Protein AF-A0A7W0UIN3-F1 (afdb_monomer)

pLDDT: mean 82.27, std 19.25, range [42.12, 98.62]

Secondary structure (DSSP, 8-state):
-EEEEEEGGGS-SSB-EEETTTTEEEEEETTEEEEEESS-TTTS---TT-EEETTEEE-TTT--EEETTTTB-TTS-BPPPPPEEEETTEEEEEPPPPPP---HHHHHHHHHHHHHTSPEEEEEE--TTSSSHHIIIIIHHHHHHHTT--GGGSSSS-EEEEEPPPP-

Sequence (168 aa):
MRVPAGRFEEIPEKHCVPIGDGRAVVVRVNGEVVAFPNRCLHQDSPLAGGIVLDEVLICPLHFWRYRLPEGEHLSGARLRSFPVIHEDGDVFVDLPDPQPKQSMREMLLAHAREWSQKPVIKGVIWDMGGVFRRYFSEVMVEIGRNEDWLLDRLPLGPTGDIPIPTTT

Nearest PDB structures (foldseek):
  5bok-assembly1_A  TM=8.377E-01  e=6.162E-06  Diaphorobacter sp. DS2
  2qpz-assembly1_A  TM=8.340E-01  e=5.505E-06  Pseudomonas putida
  2i7f-assembly2_B  TM=8.033E-01  e=9.676E-06  Sp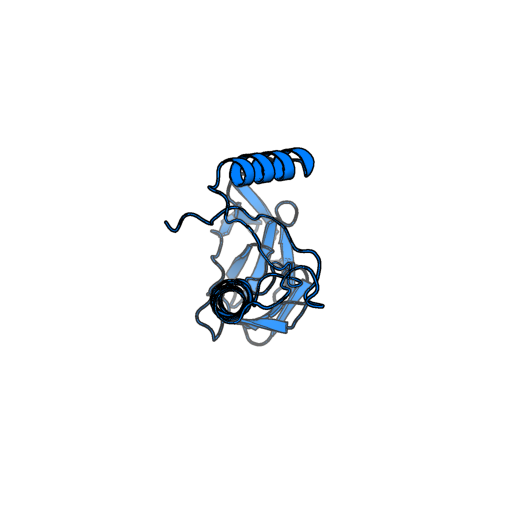hingobium yanoikuyae
  7bui-assembly1_D  TM=8.329E-01  e=1.608E-05  Metapseudomonas resinovorans
  7bui-assembly1_E  TM=8.133E-01  e=3.163E-05  Metapseudomonas resinovorans

Mean predicted aligned error: 12.92 Å

Structure (mmCIF, N/CA/C/O backbone):
data_AF-A0A7W0UIN3-F1
#
_entry.id   AF-A0A7W0UIN3-F1
#
loop_
_atom_site.group_PDB
_atom_site.id
_atom_site.type_symbol
_atom_site.label_atom_id
_atom_site.label_alt_id
_atom_site.label_comp_id
_atom_site.label_asym_id
_atom_site.label_entity_id
_atom_site.label_seq_id
_atom_site.pdbx_PDB_ins_code
_atom_site.Cartn_x
_atom_site.Cartn_y
_atom_site.Cartn_z
_atom_site.occupancy
_atom_site.B_iso_or_equiv
_atom_site.auth_seq_id
_atom_site.auth_comp_id
_atom_site.auth_asym_id
_atom_site.auth_atom_id
_atom_site.pdbx_PDB_model_num
ATOM 1 N N . MET A 1 1 ? -2.599 14.255 6.645 1.00 92.62 1 MET A N 1
ATOM 2 C CA . MET A 1 1 ? -4.046 14.261 6.944 1.00 92.62 1 MET A CA 1
ATOM 3 C C . MET A 1 1 ? -4.476 12.979 7.649 1.00 92.62 1 MET A C 1
ATOM 5 O O . MET A 1 1 ? -4.026 11.907 7.262 1.00 92.62 1 MET A O 1
ATOM 9 N N . ARG A 1 2 ? -5.388 13.086 8.618 1.00 95.56 2 ARG A N 1
ATOM 10 C CA . ARG A 1 2 ? -5.945 11.944 9.350 1.00 95.56 2 ARG A CA 1
ATOM 11 C C . ARG A 1 2 ? -7.175 11.394 8.625 1.00 95.56 2 ARG A C 1
ATOM 13 O O . ARG A 1 2 ? -8.093 12.152 8.319 1.00 95.56 2 ARG A O 1
ATOM 20 N N . VAL A 1 3 ? -7.182 10.100 8.323 1.00 97.56 3 VAL A N 1
ATOM 21 C CA . VAL A 1 3 ? -8.249 9.427 7.566 1.00 97.56 3 VAL A CA 1
ATOM 22 C C . VAL A 1 3 ? -8.875 8.324 8.421 1.00 97.56 3 VAL A C 1
ATOM 24 O O . VAL A 1 3 ? -8.123 7.516 8.963 1.00 97.56 3 VAL A O 1
ATOM 27 N N . PRO A 1 4 ? -10.213 8.253 8.546 1.00 97.69 4 PRO A N 1
ATOM 28 C CA . PRO A 1 4 ? -10.863 7.176 9.287 1.00 97.69 4 PRO A CA 1
ATOM 29 C C . PRO A 1 4 ? -10.709 5.836 8.554 1.00 97.69 4 PRO A C 1
ATOM 31 O O . PRO A 1 4 ? -10.925 5.752 7.343 1.00 97.69 4 PRO A O 1
ATOM 34 N N . ALA A 1 5 ? -10.350 4.794 9.301 1.00 97.62 5 ALA A N 1
ATOM 35 C CA . ALA A 1 5 ? -10.291 3.410 8.835 1.00 97.62 5 ALA A CA 1
ATOM 36 C C . ALA A 1 5 ? -11.496 2.567 9.296 1.00 97.62 5 ALA A C 1
ATOM 38 O O . ALA A 1 5 ? -11.709 1.483 8.758 1.00 97.62 5 ALA A O 1
ATOM 39 N N . GLY A 1 6 ? -12.290 3.083 10.240 1.00 96.88 6 GLY A N 1
ATOM 40 C CA . GLY A 1 6 ? -13.444 2.406 10.839 1.00 96.88 6 GLY A CA 1
ATOM 41 C C . GLY A 1 6 ? -13.174 1.980 12.281 1.00 96.88 6 GLY A C 1
ATOM 42 O O . GLY A 1 6 ? -12.144 2.343 12.8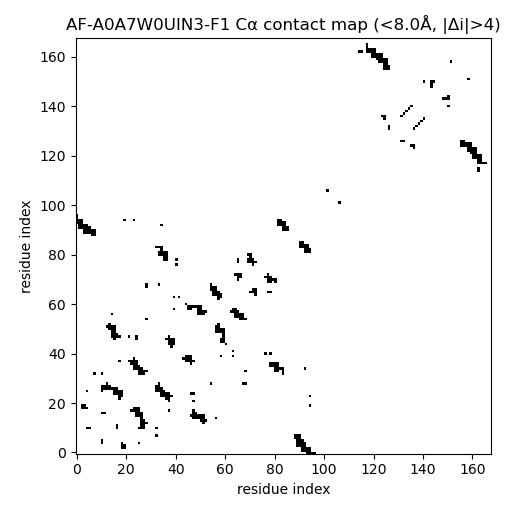56 1.00 96.88 6 GLY A O 1
ATOM 43 N N . ARG A 1 7 ? -14.097 1.206 12.863 1.00 97.88 7 ARG A N 1
ATOM 44 C CA . ARG A 1 7 ? -13.906 0.646 14.208 1.00 97.88 7 ARG A CA 1
ATOM 45 C C . ARG A 1 7 ? -12.859 -0.455 14.176 1.00 97.88 7 ARG A C 1
ATOM 47 O O . ARG A 1 7 ? -12.792 -1.217 13.209 1.00 97.88 7 ARG A O 1
ATOM 54 N N . PHE A 1 8 ? -12.084 -0.584 15.248 1.00 98.00 8 PHE A N 1
ATOM 55 C CA . PHE A 1 8 ? -11.046 -1.605 15.351 1.00 98.00 8 PHE A CA 1
ATOM 56 C C . PHE A 1 8 ? -11.588 -3.001 15.029 1.00 98.00 8 PHE A C 1
ATOM 58 O O . PHE A 1 8 ? -10.982 -3.705 14.227 1.00 98.00 8 PHE A O 1
ATOM 65 N N . GLU A 1 9 ? -12.754 -3.374 15.568 1.00 96.94 9 GLU A N 1
ATOM 66 C CA . GLU A 1 9 ? -13.376 -4.697 15.412 1.00 96.94 9 GLU A CA 1
ATOM 67 C C . GLU A 1 9 ? -13.883 -4.973 13.987 1.00 96.94 9 GLU A C 1
ATOM 69 O O . GLU A 1 9 ? -13.988 -6.135 13.584 1.00 96.94 9 GLU A O 1
ATOM 74 N N . GLU A 1 10 ? -14.129 -3.929 13.198 1.00 97.00 10 GLU A N 1
ATOM 75 C CA . GLU A 1 10 ? -14.618 -4.027 11.820 1.00 97.00 10 GLU A CA 1
ATOM 76 C C . GLU A 1 10 ? -13.482 -4.195 10.800 1.00 97.00 10 GLU A C 1
ATOM 78 O O . GLU A 1 10 ? -13.719 -4.683 9.694 1.00 97.00 10 GLU A O 1
ATOM 83 N N . ILE A 1 11 ? -12.240 -3.847 11.162 1.00 97.94 11 ILE A N 1
ATOM 84 C CA . ILE A 1 11 ? -11.083 -3.982 10.267 1.00 97.94 11 ILE A CA 1
ATOM 85 C C . ILE A 1 11 ? -10.680 -5.460 10.148 1.00 97.94 11 ILE A C 1
ATOM 87 O O . ILE A 1 11 ? -10.257 -6.063 11.123 1.00 97.94 11 ILE A O 1
ATOM 91 N N . PRO A 1 12 ? -10.742 -6.086 8.970 1.00 97.50 12 PRO A N 1
ATOM 92 C CA . PRO A 1 12 ? -10.522 -7.526 8.845 1.00 97.50 12 PRO A CA 1
ATOM 93 C C . PRO A 1 12 ? -9.078 -7.961 9.132 1.00 97.50 12 PRO A C 1
ATOM 95 O O . PRO A 1 12 ? -8.133 -7.211 8.917 1.00 97.50 12 PRO A O 1
ATOM 98 N N . GLU A 1 13 ? -8.911 -9.225 9.537 1.00 97.56 13 GLU A N 1
ATOM 99 C CA . GLU A 1 13 ? -7.597 -9.875 9.735 1.00 97.56 13 GLU A CA 1
ATOM 100 C C . GLU A 1 13 ? -7.111 -10.657 8.510 1.00 97.56 13 GLU A C 1
ATOM 102 O O . GLU A 1 13 ? -5.925 -10.914 8.346 1.00 97.56 13 GLU A O 1
ATOM 107 N N . LYS A 1 14 ? -8.042 -11.080 7.648 1.00 97.50 14 LYS A N 1
ATOM 108 C CA . LYS A 1 14 ? -7.764 -12.035 6.559 1.00 97.50 14 LYS A CA 1
ATOM 109 C C . LYS A 1 14 ? -7.625 -11.390 5.188 1.00 97.50 14 LYS A C 1
ATOM 111 O O . LYS A 1 14 ? -7.302 -12.079 4.224 1.00 97.50 14 LYS A O 1
ATOM 116 N N . HIS A 1 15 ? -7.920 -10.102 5.066 1.00 97.94 15 HIS A N 1
ATOM 117 C CA . HIS A 1 15 ? -7.787 -9.386 3.806 1.00 97.94 15 HIS A CA 1
ATOM 118 C C . HIS A 1 15 ? -7.591 -7.892 4.032 1.00 97.94 15 HIS A C 1
ATOM 120 O O . HIS A 1 15 ? -7.994 -7.355 5.056 1.00 97.94 15 HIS A O 1
ATOM 126 N N . CYS A 1 16 ? -6.990 -7.221 3.059 1.00 97.94 16 CYS A N 1
ATOM 127 C CA . CYS A 1 16 ? -6.808 -5.778 3.067 1.00 97.94 16 CYS A CA 1
ATOM 128 C C . CYS A 1 16 ? -8.062 -5.045 2.581 1.00 97.94 16 CYS A C 1
ATOM 130 O O . CYS A 1 16 ? -8.599 -5.372 1.517 1.00 97.94 16 CYS A O 1
ATOM 132 N N . VAL A 1 17 ? -8.463 -3.990 3.295 1.00 98.06 17 VAL A N 1
ATOM 133 C CA . VAL A 1 17 ? -9.556 -3.089 2.887 1.00 98.06 17 VAL A CA 1
ATOM 134 C C . VAL A 1 17 ? -9.025 -1.699 2.534 1.00 98.06 17 VAL A C 1
ATOM 136 O O . VAL A 1 17 ? -8.121 -1.206 3.210 1.00 98.06 17 VAL A O 1
ATOM 139 N N . PRO A 1 18 ? -9.529 -1.063 1.460 1.00 98.19 18 PRO A N 1
ATOM 140 C CA . PRO A 1 18 ? -9.073 0.258 1.047 1.00 98.19 18 PRO A CA 1
ATOM 141 C C . PRO A 1 18 ? -9.644 1.367 1.940 1.00 98.19 18 PRO A C 1
ATOM 143 O O . PRO A 1 18 ? -10.815 1.336 2.305 1.00 98.19 18 PRO A O 1
ATOM 146 N N . ILE A 1 19 ? -8.839 2.396 2.204 1.00 97.56 19 ILE A N 1
ATOM 147 C CA . ILE A 1 19 ? -9.239 3.630 2.901 1.00 97.56 19 ILE A CA 1
ATOM 148 C C . ILE A 1 19 ? -8.731 4.866 2.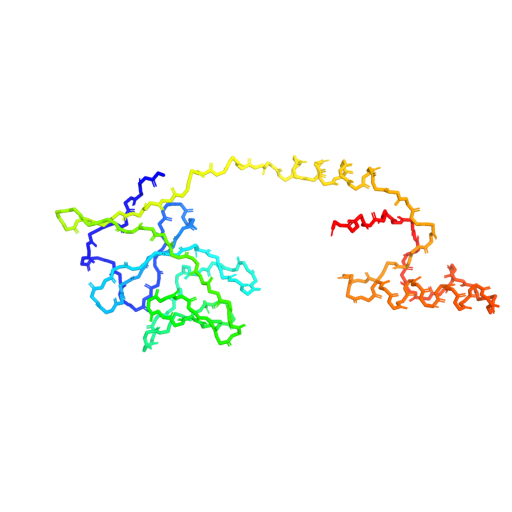143 1.00 97.56 19 ILE A C 1
ATOM 150 O O . ILE A 1 19 ? -7.895 4.761 1.238 1.00 97.56 19 ILE A O 1
ATOM 154 N N . GLY A 1 20 ? -9.220 6.054 2.515 1.00 95.44 20 GLY A N 1
ATOM 155 C CA . GLY A 1 20 ? -8.711 7.331 1.998 1.00 95.44 20 GLY A CA 1
ATOM 156 C C . GLY A 1 20 ? -8.772 7.438 0.476 1.00 95.44 20 GLY A C 1
ATOM 157 O O . GLY A 1 20 ? -7.766 7.783 -0.147 1.00 95.44 20 GLY A O 1
ATOM 158 N N . ASP A 1 21 ? -9.921 7.092 -0.106 1.00 93.56 21 ASP A N 1
ATOM 159 C CA . ASP A 1 21 ? -10.167 7.014 -1.554 1.00 93.56 21 ASP A CA 1
ATOM 160 C C . ASP A 1 21 ? -9.278 5.990 -2.277 1.00 93.56 21 ASP A C 1
ATOM 162 O O . ASP A 1 21 ? -8.859 6.181 -3.420 1.00 93.56 21 ASP A O 1
ATOM 166 N N . GLY A 1 22 ? -8.952 4.894 -1.588 1.00 95.38 22 GLY A N 1
ATOM 167 C CA . GLY A 1 22 ? -8.140 3.809 -2.131 1.00 95.38 22 GLY A CA 1
ATOM 168 C C . GLY A 1 22 ? -6.657 4.146 -2.243 1.00 95.38 22 GLY A C 1
ATOM 169 O O . GLY A 1 22 ? -5.946 3.463 -2.978 1.00 95.38 22 GLY A O 1
ATOM 170 N N . ARG A 1 23 ? -6.174 5.173 -1.534 1.00 95.50 23 ARG A N 1
ATOM 171 C CA . ARG A 1 23 ? -4.741 5.506 -1.454 1.00 95.50 23 ARG A CA 1
ATOM 172 C C . ARG A 1 23 ? -3.971 4.566 -0.534 1.00 95.50 23 ARG A C 1
ATOM 174 O O . ARG A 1 23 ? -2.788 4.318 -0.765 1.00 95.50 23 ARG A O 1
ATOM 181 N N . ALA A 1 24 ? -4.640 4.031 0.480 1.00 98.12 24 ALA A N 1
ATOM 182 C CA . ALA A 1 24 ? -4.057 3.107 1.438 1.00 98.12 24 ALA A CA 1
ATOM 183 C C . ALA A 1 24 ? -4.951 1.882 1.640 1.00 98.12 24 ALA A C 1
ATOM 185 O O . ALA A 1 24 ? -6.126 1.887 1.268 1.00 98.12 24 ALA A O 1
ATOM 186 N N . VAL A 1 25 ? -4.366 0.838 2.213 1.00 98.56 25 VAL A N 1
ATOM 187 C CA . VAL A 1 25 ? -5.063 -0.346 2.705 1.00 98.56 25 VAL A CA 1
ATOM 188 C C . VAL A 1 25 ? -4.771 -0.554 4.177 1.00 98.56 25 VAL A C 1
ATOM 190 O O . VAL A 1 25 ? -3.659 -0.263 4.616 1.00 98.56 25 VAL A O 1
ATOM 193 N N . VAL A 1 26 ? -5.747 -1.087 4.906 1.00 98.62 26 VAL A N 1
ATOM 194 C CA . VAL A 1 26 ? -5.596 -1.518 6.299 1.00 98.62 26 VAL A CA 1
ATOM 195 C C . VAL A 1 26 ? -5.933 -2.996 6.455 1.00 98.62 26 VAL A C 1
ATOM 197 O O . VAL A 1 26 ? -6.730 -3.546 5.689 1.00 98.62 26 VAL A O 1
ATOM 200 N N . VAL A 1 27 ? -5.301 -3.637 7.433 1.00 98.50 27 VAL A N 1
ATOM 201 C CA . VAL A 1 27 ? -5.580 -5.012 7.862 1.00 98.50 27 VAL A CA 1
ATOM 202 C C . VAL A 1 27 ? -5.142 -5.170 9.316 1.00 98.50 27 VAL A C 1
ATOM 204 O O . VAL A 1 27 ? -4.187 -4.520 9.747 1.00 98.50 27 VAL A O 1
ATOM 207 N N . ARG A 1 28 ? -5.832 -6.021 10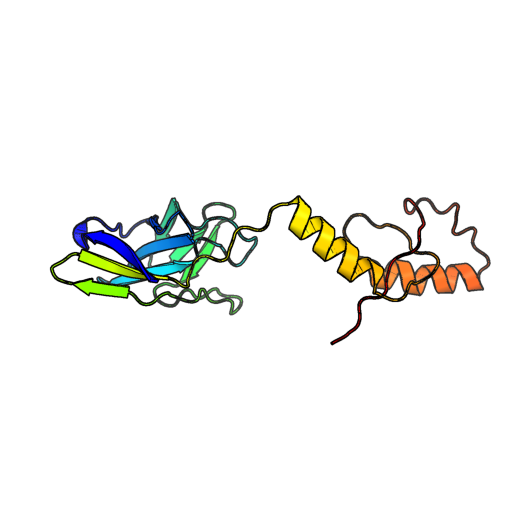.076 1.00 97.88 28 ARG A N 1
ATOM 208 C CA . ARG A 1 28 ? -5.389 -6.428 11.409 1.00 97.88 28 ARG A CA 1
ATOM 209 C C . ARG A 1 28 ? -4.410 -7.593 11.319 1.00 97.88 28 ARG A C 1
ATOM 211 O O . ARG A 1 28 ? -4.665 -8.573 10.627 1.00 97.88 28 ARG A O 1
ATOM 218 N N . VAL A 1 29 ? -3.312 -7.514 12.054 1.00 96.88 29 VAL A N 1
ATO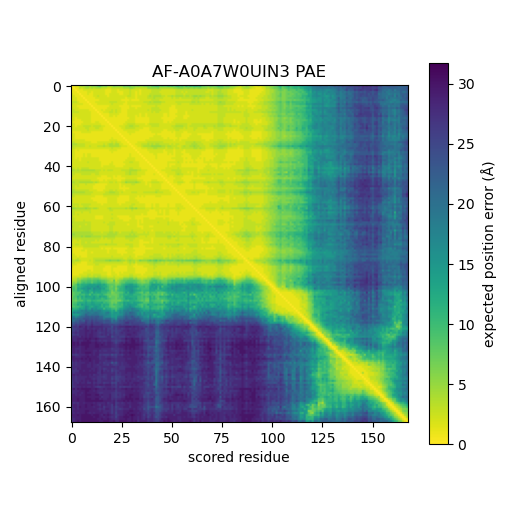M 219 C CA . VAL A 1 29 ? -2.335 -8.594 12.209 1.00 96.88 29 VAL A CA 1
ATOM 220 C C . VAL A 1 29 ? -1.802 -8.549 13.635 1.00 96.88 29 VAL A C 1
ATOM 222 O O . VAL A 1 29 ? -1.489 -7.479 14.145 1.00 96.88 29 VAL A O 1
ATOM 225 N N . ASN A 1 30 ? -1.738 -9.697 14.307 1.00 94.25 30 ASN A N 1
ATOM 226 C CA . ASN A 1 30 ? -1.217 -9.810 15.676 1.00 94.25 30 ASN A CA 1
ATOM 227 C C . ASN A 1 30 ? -1.876 -8.867 16.699 1.00 94.25 30 ASN A C 1
ATOM 229 O O . ASN A 1 30 ? -1.225 -8.394 17.623 1.00 94.25 30 ASN A O 1
ATOM 233 N N . GLY A 1 31 ? -3.178 -8.607 16.538 1.00 93.75 31 GLY A N 1
ATOM 234 C CA . GLY A 1 31 ? -3.940 -7.715 17.419 1.00 93.75 31 GLY A CA 1
ATOM 235 C C . GLY A 1 31 ? -3.760 -6.222 17.130 1.00 93.75 31 GLY A C 1
ATOM 236 O O . GLY A 1 31 ? -4.400 -5.411 17.787 1.00 93.75 31 GLY A O 1
ATOM 237 N N . GLU A 1 32 ? -2.966 -5.858 16.125 1.00 95.56 32 GLU A N 1
ATOM 238 C CA . GLU A 1 32 ? -2.680 -4.474 15.744 1.00 95.56 32 GLU A CA 1
ATOM 239 C C . GLU A 1 32 ? -3.210 -4.176 14.339 1.00 95.56 32 GLU A C 1
ATOM 241 O O . GLU A 1 32 ? -3.310 -5.069 13.494 1.00 95.56 32 GLU A O 1
ATOM 246 N N . VAL A 1 33 ? -3.536 -2.914 14.056 1.00 98.31 33 VAL A N 1
ATOM 247 C CA . VAL A 1 33 ? -3.868 -2.478 12.693 1.00 98.31 33 VAL A CA 1
ATOM 248 C C . VAL A 1 33 ? -2.607 -1.973 12.009 1.00 98.31 33 VAL A C 1
ATOM 250 O O . VAL A 1 33 ? -1.930 -1.075 12.503 1.00 98.31 33 VAL A O 1
ATOM 253 N N . VAL A 1 34 ? -2.326 -2.502 10.821 1.00 98.38 34 VAL A N 1
ATOM 254 C CA . VAL A 1 34 ? -1.278 -1.983 9.939 1.00 98.38 34 VAL A CA 1
ATOM 255 C C . VAL A 1 34 ? -1.893 -1.321 8.717 1.00 98.38 34 VAL A C 1
ATOM 257 O O . VAL A 1 34 ? -2.908 -1.777 8.187 1.00 98.38 34 VAL A O 1
ATOM 260 N N . ALA A 1 35 ? -1.257 -0.246 8.255 1.00 98.50 35 ALA A N 1
ATOM 261 C CA . ALA A 1 35 ? -1.687 0.519 7.094 1.00 98.50 35 ALA A CA 1
ATOM 262 C C . ALA A 1 35 ? -0.542 0.678 6.089 1.00 98.50 35 ALA A C 1
ATOM 264 O O . ALA A 1 35 ? 0.562 1.058 6.470 1.00 98.50 35 ALA A O 1
ATOM 265 N N . PHE A 1 36 ? -0.804 0.451 4.801 1.00 98.44 36 PHE A N 1
ATOM 266 C CA . PHE A 1 36 ? 0.190 0.561 3.722 1.00 98.44 36 PHE A CA 1
ATOM 267 C C . PHE A 1 36 ? -0.368 1.309 2.509 1.00 98.44 36 PHE A C 1
ATOM 269 O O . PHE A 1 36 ? -1.588 1.396 2.354 1.00 98.44 36 PHE A O 1
ATOM 276 N N . PRO A 1 37 ? 0.485 1.807 1.593 1.00 97.81 37 PRO A N 1
ATOM 277 C CA . PRO A 1 37 ? 0.049 2.242 0.274 1.00 97.81 37 PRO A CA 1
ATOM 278 C C . PRO A 1 37 ? -0.759 1.149 -0.421 1.00 97.81 37 PRO A C 1
ATOM 280 O O . PRO A 1 37 ? -0.366 -0.014 -0.427 1.00 97.81 37 PRO A O 1
ATOM 283 N N . ASN A 1 38 ? -1.857 1.517 -1.077 1.00 98.06 38 ASN A N 1
ATOM 284 C CA . ASN A 1 38 ? -2.653 0.588 -1.882 1.00 98.06 38 ASN A CA 1
ATOM 285 C C . ASN A 1 38 ? -1.999 0.327 -3.256 1.00 98.06 38 ASN A C 1
ATOM 287 O O . ASN A 1 38 ? -2.637 0.446 -4.307 1.00 98.06 38 ASN A O 1
ATOM 291 N N . ARG A 1 39 ? -0.691 0.065 -3.247 1.00 97.62 39 ARG A N 1
ATOM 292 C CA . ARG A 1 39 ? 0.160 -0.115 -4.421 1.00 97.62 39 ARG A CA 1
ATOM 293 C C . ARG A 1 39 ? 1.238 -1.143 -4.122 1.00 97.62 39 ARG A C 1
ATOM 295 O O . ARG A 1 39 ? 2.097 -0.940 -3.267 1.00 97.62 39 ARG A O 1
ATOM 302 N N . CYS A 1 40 ? 1.178 -2.260 -4.832 1.00 98.06 40 CYS A N 1
ATOM 303 C CA . CYS A 1 40 ? 2.176 -3.309 -4.776 1.00 98.06 40 CYS A CA 1
ATOM 304 C C . CYS A 1 40 ? 3.470 -2.828 -5.440 1.00 98.06 40 CYS A C 1
ATOM 306 O O . CYS A 1 40 ? 3.458 -2.396 -6.590 1.00 98.06 40 CYS A O 1
ATOM 308 N N . LEU A 1 41 ? 4.599 -2.987 -4.749 1.00 97.62 41 LEU A N 1
ATOM 309 C CA . LEU A 1 41 ? 5.928 -2.614 -5.254 1.00 97.62 41 LEU A CA 1
ATOM 310 C C . LEU A 1 41 ? 6.386 -3.427 -6.477 1.00 97.62 41 LEU A C 1
ATOM 312 O O . LEU A 1 41 ? 7.406 -3.096 -7.067 1.00 97.62 41 LEU A O 1
ATOM 316 N N . HIS A 1 42 ? 5.665 -4.487 -6.851 1.00 94.75 42 HIS A N 1
ATOM 317 C CA . HIS A 1 42 ? 5.973 -5.278 -8.039 1.00 94.75 42 HIS A CA 1
ATOM 318 C C . HIS A 1 42 ? 5.613 -4.535 -9.334 1.00 94.75 42 HIS A C 1
ATOM 320 O O . HIS A 1 42 ? 6.472 -4.322 -10.181 1.00 94.75 42 HIS A O 1
ATOM 326 N N . GLN A 1 43 ? 4.340 -4.161 -9.499 1.00 94.12 43 GLN A N 1
ATOM 327 C CA . GLN A 1 43 ? 3.804 -3.596 -10.749 1.00 94.12 43 GLN A CA 1
ATOM 328 C C . GLN A 1 43 ? 2.711 -2.544 -10.498 1.00 94.12 43 GLN A C 1
ATOM 330 O O . GLN A 1 43 ? 1.773 -2.416 -11.278 1.00 94.12 43 GLN A O 1
ATOM 335 N N . ASP A 1 44 ? 2.793 -1.828 -9.374 1.00 95.44 44 ASP A N 1
ATOM 336 C CA . ASP A 1 44 ? 1.848 -0.769 -8.984 1.00 95.44 44 ASP A CA 1
ATOM 337 C C . ASP A 1 44 ? 0.373 -1.225 -8.941 1.00 95.44 44 ASP A C 1
ATOM 339 O O . ASP A 1 44 ? -0.564 -0.436 -9.055 1.00 95.44 44 ASP A O 1
ATOM 343 N N . SER A 1 45 ? 0.129 -2.525 -8.754 1.00 95.25 45 SER A N 1
ATOM 344 C CA . SER A 1 45 ? -1.230 -3.058 -8.668 1.00 95.25 45 SER A CA 1
ATOM 345 C C . SER A 1 45 ? -1.862 -2.742 -7.308 1.00 95.25 45 SER A C 1
ATOM 347 O O . SER A 1 45 ? -1.153 -2.736 -6.297 1.00 95.25 45 SER A O 1
ATOM 349 N N . PRO A 1 46 ? -3.188 -2.539 -7.222 1.00 97.56 46 PRO A N 1
ATOM 350 C CA . PRO A 1 46 ? -3.868 -2.396 -5.939 1.00 97.56 46 PRO A CA 1
ATOM 351 C C . PRO A 1 46 ? -3.627 -3.593 -5.007 1.00 97.56 46 PRO A C 1
ATOM 353 O O . PRO A 1 46 ? -3.633 -4.743 -5.446 1.00 97.56 46 PRO A O 1
ATOM 356 N N . LEU A 1 47 ? -3.423 -3.310 -3.719 1.00 98.31 47 LEU A N 1
ATOM 357 C CA . LEU A 1 47 ? -3.360 -4.310 -2.644 1.00 98.31 47 LEU A CA 1
ATOM 358 C C . LEU A 1 47 ? -4.722 -4.528 -1.975 1.00 98.31 47 LEU A C 1
ATOM 360 O O . LEU A 1 47 ? -4.884 -5.479 -1.217 1.00 98.31 47 LEU A O 1
ATOM 364 N N . ALA A 1 48 ? -5.701 -3.663 -2.244 1.00 97.44 48 ALA A N 1
ATOM 365 C CA . ALA A 1 48 ? -7.074 -3.822 -1.790 1.00 97.44 48 ALA A CA 1
ATOM 366 C C . ALA A 1 48 ? -7.629 -5.169 -2.273 1.00 97.44 48 ALA A C 1
ATOM 368 O O . ALA A 1 48 ? -7.497 -5.511 -3.448 1.00 97.44 48 ALA A O 1
ATOM 369 N N . GLY A 1 49 ? -8.218 -5.941 -1.358 1.00 92.69 49 GLY A N 1
ATOM 370 C CA . GLY A 1 49 ? -8.635 -7.320 -1.622 1.00 92.69 49 GLY A CA 1
ATOM 371 C C . GLY A 1 49 ? -7.500 -8.353 -1.581 1.00 92.69 49 GLY A C 1
ATOM 372 O O . GLY A 1 49 ? -7.757 -9.535 -1.791 1.00 92.69 49 GLY A O 1
ATOM 373 N N . GLY A 1 50 ? -6.260 -7.943 -1.293 1.00 97.50 50 GLY A N 1
ATOM 374 C CA . GLY A 1 50 ? -5.168 -8.862 -0.975 1.00 97.50 50 GLY A CA 1
ATOM 375 C C . GLY A 1 50 ? -5.492 -9.691 0.264 1.00 97.50 50 GLY A C 1
ATOM 376 O O . GLY A 1 50 ? -6.128 -9.195 1.191 1.00 97.50 50 GLY A O 1
ATOM 377 N N . ILE A 1 51 ? -5.079 -10.955 0.263 1.00 98.38 51 ILE A N 1
ATOM 378 C CA . ILE A 1 51 ? -5.392 -11.929 1.318 1.00 98.38 51 ILE A CA 1
ATOM 379 C C . ILE A 1 51 ? -4.228 -11.985 2.302 1.00 98.38 51 ILE A C 1
ATOM 381 O O . ILE A 1 51 ? -3.075 -11.940 1.879 1.00 98.38 51 ILE A O 1
ATOM 385 N N . VAL A 1 52 ? -4.519 -12.122 3.593 1.00 98.38 52 VAL A N 1
ATOM 386 C CA . VAL A 1 52 ? -3.515 -12.379 4.629 1.00 98.38 52 VAL A CA 1
ATOM 387 C C . VAL A 1 52 ? -3.647 -13.815 5.124 1.00 98.38 52 VAL A C 1
ATOM 389 O O . VAL A 1 52 ? -4.715 -14.232 5.576 1.00 98.38 52 VAL A O 1
ATOM 392 N N . LEU A 1 53 ? -2.553 -14.568 5.019 1.00 96.81 53 LEU A N 1
ATOM 393 C CA . LEU A 1 53 ? -2.418 -15.935 5.517 1.00 96.81 53 LEU A CA 1
ATOM 394 C C . LEU A 1 53 ? -1.070 -16.061 6.223 1.00 96.81 53 LEU A C 1
ATOM 396 O O . LEU A 1 53 ? -0.062 -15.680 5.638 1.00 96.81 53 LEU A O 1
ATOM 400 N N . ASP A 1 54 ? -1.056 -16.582 7.450 1.00 95.56 54 ASP A N 1
ATOM 401 C CA . ASP A 1 54 ? 0.166 -16.791 8.244 1.00 95.56 54 ASP A CA 1
ATOM 402 C C . ASP A 1 54 ? 1.072 -15.546 8.284 1.00 95.56 54 ASP A C 1
ATOM 404 O O . ASP A 1 54 ? 2.265 -15.615 7.998 1.00 95.56 54 ASP A O 1
ATOM 408 N N . GLU A 1 55 ? 0.473 -14.381 8.568 1.00 96.75 55 GLU A N 1
ATOM 409 C CA . GLU A 1 55 ? 1.145 -13.068 8.589 1.00 96.75 55 GLU A CA 1
ATOM 410 C C . GLU A 1 55 ? 1.742 -12.640 7.235 1.00 96.75 55 GLU A C 1
ATOM 412 O O . GLU A 1 55 ? 2.568 -11.735 7.162 1.00 96.75 55 GLU A O 1
ATOM 417 N N . VAL A 1 56 ? 1.321 -13.252 6.128 1.00 98.25 56 VAL A N 1
ATOM 418 C CA . VAL A 1 56 ? 1.766 -12.892 4.782 1.00 98.25 56 VAL A CA 1
ATOM 419 C C . VAL A 1 56 ? 0.623 -12.266 4.000 1.00 98.25 56 VAL A C 1
ATOM 421 O O . VAL A 1 56 ? -0.358 -12.929 3.670 1.00 98.25 56 VAL A O 1
ATOM 424 N N . LEU A 1 57 ? 0.786 -10.995 3.633 1.00 98.50 57 LEU A N 1
ATOM 425 C CA . LEU A 1 57 ? -0.065 -10.320 2.661 1.00 98.50 57 LEU A CA 1
ATOM 426 C C . LEU A 1 57 ? 0.282 -10.791 1.247 1.00 98.50 57 LEU A C 1
ATOM 428 O O . LEU A 1 57 ? 1.399 -10.594 0.770 1.00 98.50 57 LEU A O 1
ATOM 432 N N . ILE A 1 58 ? -0.699 -11.362 0.558 1.00 98.62 58 ILE A N 1
ATOM 433 C CA . ILE A 1 58 ? -0.620 -11.839 -0.818 1.00 98.62 58 ILE A CA 1
ATOM 434 C C . ILE A 1 58 ? -1.349 -10.845 -1.728 1.00 98.62 58 ILE A C 1
ATOM 436 O O . ILE A 1 58 ? -2.567 -10.675 -1.648 1.00 98.62 58 ILE A O 1
ATOM 440 N N . CYS A 1 59 ? -0.597 -10.200 -2.619 1.00 98.38 59 CYS A N 1
ATOM 441 C CA . CYS A 1 59 ? -1.124 -9.309 -3.647 1.00 98.38 59 CYS A CA 1
ATOM 442 C C . CYS A 1 59 ? -2.082 -10.074 -4.582 1.00 98.38 59 CYS A C 1
ATOM 444 O O . CYS A 1 59 ? -1.705 -11.136 -5.088 1.00 98.38 59 CYS A O 1
ATOM 446 N N . PRO A 1 60 ? -3.281 -9.536 -4.872 1.00 97.38 60 PRO A N 1
ATOM 447 C CA . PRO A 1 60 ? -4.308 -10.263 -5.615 1.00 97.38 60 PRO A CA 1
ATOM 448 C C . PRO A 1 60 ? -3.984 -10.447 -7.104 1.00 97.38 60 PRO A C 1
ATOM 450 O O . PRO A 1 60 ? -4.567 -11.318 -7.739 1.00 97.38 60 PRO A O 1
ATOM 453 N N . LEU A 1 61 ? -3.073 -9.646 -7.673 1.00 96.12 61 LEU A N 1
ATOM 454 C CA . LEU A 1 61 ? -2.787 -9.690 -9.109 1.00 96.12 61 LEU A CA 1
ATOM 455 C C . LEU A 1 61 ? -1.855 -10.854 -9.489 1.00 96.12 61 LEU A C 1
ATOM 457 O O . LEU A 1 61 ? -2.214 -11.699 -10.300 1.00 96.12 61 LEU A O 1
ATOM 461 N N . HIS A 1 62 ? -0.655 -10.898 -8.903 1.00 95.06 62 HIS A N 1
ATOM 462 C CA . HIS A 1 62 ? 0.394 -11.871 -9.255 1.00 95.06 62 HIS A CA 1
ATOM 463 C C . HIS A 1 62 ? 0.987 -12.578 -8.027 1.00 95.06 62 HIS A C 1
ATOM 465 O O . HIS A 1 62 ? 2.103 -13.089 -8.074 1.00 95.06 62 HIS A O 1
ATOM 471 N N . PHE A 1 63 ? 0.263 -12.579 -6.903 1.00 97.38 63 PHE A N 1
ATOM 472 C CA . PHE A 1 63 ? 0.642 -13.284 -5.674 1.00 97.38 63 PHE A CA 1
ATOM 473 C C . PHE A 1 63 ? 1.986 -12.850 -5.077 1.00 97.38 63 PHE A C 1
ATOM 475 O O . PHE A 1 63 ? 2.655 -13.634 -4.403 1.00 97.38 63 PHE A O 1
ATOM 482 N N . TRP A 1 64 ? 2.395 -11.600 -5.304 1.00 97.62 64 TRP A N 1
ATOM 483 C CA . TRP A 1 64 ? 3.533 -11.016 -4.596 1.00 97.62 64 TRP A CA 1
ATOM 484 C C . TRP A 1 64 ? 3.269 -11.026 -3.087 1.00 97.62 64 TRP A C 1
ATOM 486 O O . TRP A 1 64 ? 2.139 -10.775 -2.671 1.00 97.62 64 TRP A O 1
ATOM 496 N N . ARG A 1 65 ? 4.281 -11.330 -2.271 1.00 98.56 65 ARG A N 1
ATOM 497 C CA . ARG A 1 65 ? 4.110 -11.607 -0.835 1.00 98.56 65 ARG A CA 1
ATOM 498 C C . ARG A 1 65 ? 4.815 -10.573 0.034 1.00 98.56 65 ARG A C 1
ATOM 500 O O . ARG A 1 65 ? 5.947 -10.210 -0.251 1.00 98.56 65 ARG A O 1
ATOM 507 N N . TYR A 1 66 ? 4.180 -10.135 1.110 1.00 98.62 66 TYR A N 1
ATOM 508 C CA . TYR A 1 66 ? 4.811 -9.292 2.122 1.00 98.62 66 TYR A CA 1
ATOM 509 C C . TYR A 1 66 ? 4.604 -9.911 3.497 1.00 98.62 66 TYR A C 1
ATOM 511 O O . TYR A 1 66 ? 3.467 -10.173 3.875 1.00 98.62 66 TYR A O 1
ATOM 519 N N . ARG A 1 67 ? 5.685 -10.132 4.242 1.00 98.38 67 ARG A N 1
ATOM 520 C CA . ARG A 1 67 ? 5.630 -10.461 5.664 1.00 98.38 67 ARG A CA 1
ATOM 521 C C . ARG A 1 67 ? 5.126 -9.237 6.421 1.00 98.38 67 ARG A C 1
ATOM 523 O O . ARG A 1 67 ? 5.663 -8.141 6.260 1.00 98.38 67 ARG A O 1
ATOM 530 N N . LEU A 1 68 ? 4.079 -9.431 7.201 1.00 98.00 68 LEU A N 1
ATOM 531 C CA . LEU A 1 68 ? 3.502 -8.462 8.116 1.00 98.00 68 LEU A CA 1
ATOM 532 C C . LEU A 1 68 ? 4.062 -8.689 9.531 1.00 98.00 68 LEU A C 1
ATOM 534 O O . LEU A 1 68 ? 4.459 -9.813 9.834 1.00 98.00 68 LEU A O 1
ATOM 538 N N . PRO A 1 69 ? 4.049 -7.662 10.398 1.00 97.56 69 PRO A N 1
ATOM 539 C CA . PRO A 1 69 ? 3.574 -6.293 10.160 1.00 97.56 69 PRO A CA 1
ATOM 540 C C . PRO A 1 69 ? 4.568 -5.384 9.417 1.00 97.56 69 PRO A C 1
ATOM 542 O O . PRO A 1 69 ? 4.210 -4.268 9.053 1.00 97.56 69 PRO A O 1
ATOM 545 N N . GLU A 1 70 ? 5.803 -5.816 9.159 1.00 96.75 70 GLU A N 1
ATOM 546 C CA . GLU A 1 70 ? 6.863 -4.931 8.653 1.00 96.75 70 GLU A CA 1
ATOM 547 C C . GLU A 1 70 ? 6.720 -4.570 7.168 1.00 96.75 70 GLU A C 1
ATOM 549 O O . GLU A 1 70 ? 7.311 -3.582 6.719 1.00 96.75 70 GLU A O 1
ATOM 554 N N . GLY A 1 71 ? 5.950 -5.354 6.410 1.00 97.44 71 GLY A N 1
ATOM 555 C CA . GLY A 1 71 ? 5.731 -5.174 4.977 1.00 97.44 71 GLY A CA 1
ATOM 556 C C . GLY A 1 71 ? 6.892 -5.670 4.112 1.00 97.44 71 GLY A C 1
ATOM 557 O O . GLY A 1 71 ? 7.107 -5.137 3.023 1.00 97.44 71 GLY A O 1
ATOM 558 N N . GLU A 1 72 ? 7.672 -6.643 4.584 1.00 98.25 72 GLU A N 1
ATOM 559 C CA . GLU A 1 72 ? 8.922 -7.089 3.955 1.00 98.25 72 GLU A CA 1
ATOM 560 C C . GLU A 1 72 ? 8.710 -8.165 2.889 1.00 98.25 72 GLU A C 1
ATOM 562 O O . GLU A 1 72 ? 7.958 -9.115 3.073 1.00 98.25 72 GLU A O 1
ATOM 567 N N . HIS A 1 73 ? 9.432 -8.065 1.779 1.00 97.94 73 HIS A N 1
ATOM 568 C CA . HIS A 1 73 ? 9.511 -9.107 0.760 1.00 97.94 73 HIS A CA 1
ATOM 569 C C . HIS A 1 73 ? 10.910 -9.738 0.737 1.00 97.94 73 HIS A C 1
ATOM 571 O O . HIS A 1 73 ? 11.908 -9.093 1.052 1.00 97.94 73 HIS A O 1
ATOM 577 N N . LEU A 1 74 ? 10.999 -10.990 0.274 1.00 93.06 74 LEU A N 1
ATOM 578 C CA . LEU A 1 74 ? 12.245 -11.767 0.198 1.00 93.06 74 LEU A CA 1
ATOM 579 C C . LEU A 1 74 ? 13.353 -11.107 -0.640 1.00 93.06 74 LEU A C 1
ATOM 581 O O . LEU A 1 74 ? 14.527 -11.378 -0.425 1.00 93.06 74 LEU A O 1
ATOM 585 N N . SER A 1 75 ? 12.996 -10.235 -1.587 1.00 93.44 75 SER A N 1
ATOM 586 C CA . SER A 1 75 ? 13.962 -9.474 -2.396 1.00 93.44 75 SER A CA 1
ATOM 587 C C . SER A 1 75 ? 14.586 -8.275 -1.668 1.00 93.44 75 SER A C 1
ATOM 589 O O . SER A 1 75 ? 15.350 -7.538 -2.284 1.00 93.44 75 SER A O 1
ATOM 591 N N . GLY A 1 76 ? 14.194 -8.003 -0.418 1.00 93.38 76 GLY A N 1
ATOM 592 C CA . GLY A 1 76 ? 14.578 -6.803 0.334 1.00 93.38 76 GLY A CA 1
ATOM 593 C C . GLY A 1 76 ? 13.695 -5.575 0.076 1.00 93.38 76 GLY A C 1
ATOM 594 O O . GLY A 1 76 ? 13.892 -4.536 0.702 1.00 93.38 76 GLY A O 1
ATOM 595 N N . ALA A 1 77 ? 12.701 -5.668 -0.815 1.00 95.19 77 ALA A N 1
ATOM 596 C CA . ALA A 1 77 ? 11.693 -4.619 -0.966 1.00 95.19 77 ALA A CA 1
ATOM 597 C C . ALA A 1 77 ? 10.785 -4.568 0.274 1.00 95.19 77 ALA A C 1
ATOM 599 O O . ALA A 1 77 ? 10.433 -5.612 0.821 1.00 95.19 77 ALA A O 1
ATOM 600 N N . ARG A 1 78 ? 10.367 -3.370 0.693 1.00 97.75 78 ARG A N 1
ATOM 601 C CA . ARG A 1 78 ? 9.544 -3.188 1.896 1.00 97.75 78 ARG A CA 1
ATOM 602 C C . ARG A 1 78 ? 8.463 -2.133 1.694 1.00 97.75 78 ARG A C 1
ATOM 604 O O . ARG A 1 78 ? 8.759 -1.016 1.266 1.00 97.75 78 ARG A O 1
ATOM 611 N N . LEU A 1 79 ? 7.215 -2.473 2.015 1.00 97.50 79 LEU A N 1
ATOM 612 C CA . LEU A 1 79 ? 6.125 -1.502 2.087 1.00 97.50 79 LEU A CA 1
ATOM 613 C C . LEU A 1 79 ? 6.385 -0.540 3.251 1.00 97.50 79 LEU A C 1
ATOM 615 O O . LEU A 1 79 ? 6.625 -0.962 4.378 1.00 97.50 79 LEU A O 1
ATOM 619 N N . ARG A 1 80 ? 6.319 0.766 2.987 1.00 96.00 80 ARG A N 1
ATOM 620 C CA . ARG A 1 80 ? 6.367 1.774 4.053 1.00 96.00 80 ARG A CA 1
ATOM 621 C C . ARG A 1 80 ? 4.994 1.859 4.702 1.00 96.00 80 ARG A C 1
ATOM 623 O O . ARG A 1 80 ? 4.036 2.187 4.008 1.00 96.00 80 ARG A O 1
ATOM 630 N N . SER A 1 81 ? 4.903 1.553 5.991 1.00 97.31 81 SER A N 1
ATOM 631 C CA . SER A 1 81 ? 3.655 1.692 6.734 1.00 97.31 81 SER A CA 1
ATOM 632 C C . SER A 1 81 ? 3.308 3.161 6.977 1.00 97.31 81 SER A C 1
ATOM 634 O O . SER A 1 81 ? 4.186 4.021 7.087 1.00 97.31 81 SER A O 1
ATOM 636 N N . PHE A 1 82 ? 2.012 3.446 7.043 1.00 98.25 82 PHE A N 1
ATOM 637 C CA . PHE A 1 82 ? 1.497 4.722 7.525 1.00 98.25 82 PHE A CA 1
ATOM 638 C C . PHE A 1 82 ? 1.271 4.659 9.040 1.00 98.25 82 PHE A C 1
ATOM 640 O O . PHE A 1 82 ? 0.915 3.590 9.542 1.00 98.25 82 PHE A O 1
ATOM 647 N N . PRO A 1 83 ? 1.445 5.774 9.774 1.00 98.06 83 PRO A N 1
ATOM 648 C CA . PRO A 1 83 ? 1.097 5.826 11.188 1.00 98.06 83 PRO A CA 1
ATOM 649 C C . PRO A 1 83 ? -0.394 5.544 11.401 1.00 98.06 83 PRO A C 1
ATOM 651 O O . PRO A 1 83 ? -1.240 6.066 10.669 1.00 98.06 83 PRO A O 1
ATOM 654 N N . VAL A 1 84 ? -0.695 4.730 12.412 1.00 98.31 84 VAL A N 1
ATOM 655 C CA . VAL A 1 84 ? -2.053 4.350 12.811 1.00 98.31 84 VAL A CA 1
ATOM 656 C C . VAL A 1 84 ? -2.320 4.889 14.215 1.00 98.31 84 VAL A C 1
ATOM 658 O O . VAL A 1 84 ? -1.466 4.787 15.093 1.00 98.31 84 VAL A O 1
ATOM 661 N N . ILE A 1 85 ? -3.490 5.490 14.414 1.00 98.19 85 ILE A N 1
ATOM 662 C CA . ILE A 1 85 ? -3.925 6.123 15.661 1.00 98.19 85 ILE A CA 1
ATOM 663 C C . ILE A 1 85 ? -5.222 5.457 16.116 1.00 98.19 85 ILE A C 1
ATOM 665 O O . ILE A 1 85 ? -6.155 5.326 15.323 1.00 98.19 85 ILE A O 1
ATOM 669 N N . HIS A 1 86 ? -5.280 5.065 17.388 1.00 97.38 86 HIS A N 1
ATOM 670 C CA . HIS A 1 86 ? -6.454 4.467 18.024 1.00 97.38 86 HIS A CA 1
ATOM 671 C C . HIS A 1 86 ? -7.050 5.459 19.027 1.00 97.38 86 HIS A C 1
ATOM 673 O O . HIS A 1 86 ? -6.347 5.914 19.929 1.00 97.38 86 HIS A O 1
ATOM 679 N N . GLU A 1 87 ? -8.336 5.776 18.891 1.00 96.69 87 GLU A N 1
ATOM 680 C CA . GLU A 1 87 ? -9.072 6.667 19.798 1.00 96.69 87 GLU A CA 1
ATOM 681 C C . GLU A 1 87 ? -10.481 6.110 20.024 1.00 96.69 87 GLU A C 1
ATOM 683 O O . GLU A 1 87 ? -11.216 5.908 19.066 1.00 96.69 87 GLU A O 1
ATOM 688 N N . ASP A 1 88 ? -10.849 5.821 21.276 1.00 94.62 88 ASP A N 1
ATOM 689 C CA . ASP A 1 88 ? -12.192 5.354 21.677 1.00 94.62 88 ASP A CA 1
ATOM 690 C C . ASP A 1 88 ? -12.758 4.154 20.874 1.00 94.62 88 ASP A C 1
ATOM 692 O O . ASP A 1 88 ? -13.969 3.976 20.732 1.00 94.62 88 ASP A O 1
ATOM 696 N N . GLY A 1 89 ? -11.873 3.283 20.373 1.00 93.94 89 GLY A N 1
ATOM 697 C CA . GLY A 1 89 ? -12.220 2.115 19.548 1.00 93.94 89 GLY A CA 1
ATOM 698 C C . GLY A 1 89 ? -12.293 2.401 18.043 1.00 93.94 89 GLY A C 1
ATOM 699 O O . GLY A 1 89 ? -12.419 1.468 17.250 1.00 93.94 89 GLY A O 1
ATOM 700 N N . ASP A 1 90 ? -12.160 3.661 17.638 1.00 97.50 90 ASP A N 1
ATOM 701 C CA . ASP A 1 90 ? -12.002 4.068 16.249 1.00 97.50 90 ASP A CA 1
ATOM 702 C C . ASP A 1 90 ? -10.526 4.087 15.844 1.00 97.50 90 ASP A C 1
ATOM 704 O O . ASP A 1 90 ? -9.630 4.450 16.615 1.00 97.50 90 ASP A O 1
ATOM 708 N N . VAL A 1 91 ? -10.274 3.702 14.596 1.00 98.31 91 VAL A N 1
ATOM 709 C CA . VAL A 1 91 ? -8.935 3.643 14.015 1.00 98.31 91 VAL A CA 1
ATOM 710 C C . VAL A 1 91 ? -8.805 4.678 12.912 1.00 98.31 91 VAL A C 1
ATOM 712 O O . VAL A 1 91 ? -9.671 4.836 12.047 1.00 98.31 91 VAL A O 1
ATOM 715 N N . PHE A 1 92 ? -7.675 5.374 12.921 1.00 98.44 92 PHE A N 1
ATOM 716 C CA . PHE A 1 92 ? -7.337 6.407 11.960 1.00 98.44 92 PHE A CA 1
ATOM 717 C C . PHE A 1 92 ? -5.936 6.187 11.411 1.00 98.44 92 PHE A C 1
ATOM 719 O O . PHE A 1 92 ? -5.069 5.646 12.087 1.00 98.44 92 PHE A O 1
ATOM 726 N N . VAL A 1 93 ? -5.708 6.642 10.184 1.00 98.44 93 VAL A N 1
ATOM 727 C CA . VAL A 1 93 ? -4.417 6.530 9.506 1.00 98.44 93 VAL A CA 1
ATOM 728 C C . VAL A 1 93 ? -3.961 7.903 9.040 1.00 98.44 93 VAL A C 1
ATOM 730 O O . VAL A 1 93 ? -4.720 8.630 8.390 1.00 98.44 93 VAL A O 1
ATOM 733 N N . ASP A 1 94 ? -2.708 8.239 9.331 1.00 98.00 94 ASP A N 1
ATOM 734 C CA . ASP A 1 94 ? -2.081 9.459 8.837 1.00 98.00 94 ASP A CA 1
ATOM 735 C C . ASP A 1 94 ? -1.541 9.249 7.424 1.00 98.00 94 ASP A C 1
ATOM 737 O O . ASP A 1 94 ? -0.493 8.644 7.192 1.00 98.00 94 ASP A O 1
ATOM 741 N N . LEU A 1 95 ? -2.275 9.786 6.452 1.00 96.75 95 LEU A N 1
ATOM 742 C CA . LEU A 1 95 ? -1.878 9.789 5.052 1.00 96.75 95 LEU A CA 1
ATOM 743 C C . LEU A 1 95 ? -1.217 11.118 4.680 1.00 96.75 95 LEU A C 1
ATOM 745 O O . LEU A 1 95 ? -1.608 12.167 5.201 1.00 96.75 95 LEU A O 1
ATOM 749 N N . PRO A 1 96 ? -0.264 11.125 3.732 1.00 93.25 96 PRO A N 1
ATOM 750 C CA . PRO A 1 96 ? 0.201 12.371 3.141 1.00 93.25 96 PRO A CA 1
ATOM 751 C C . PRO A 1 96 ? -0.960 13.101 2.460 1.00 93.25 96 PRO A C 1
ATOM 753 O O . PRO A 1 96 ? -1.964 12.491 2.059 1.00 93.25 96 PRO A O 1
ATOM 756 N N . ASP A 1 97 ? -0.812 14.415 2.319 1.00 90.00 97 ASP A N 1
ATOM 757 C CA . ASP A 1 97 ? -1.801 15.217 1.613 1.00 90.00 97 ASP A CA 1
ATOM 758 C C . ASP A 1 97 ? -1.956 14.713 0.172 1.00 90.00 97 ASP A C 1
ATOM 760 O O . ASP A 1 97 ? -0.977 14.286 -0.459 1.00 90.00 97 ASP A O 1
ATOM 764 N N . PRO A 1 98 ? -3.195 14.682 -0.345 1.00 81.75 98 PRO A N 1
ATOM 765 C CA . PRO A 1 98 ? -3.445 14.210 -1.689 1.00 81.75 98 PRO A CA 1
ATOM 766 C C . PRO A 1 98 ? -2.680 15.096 -2.665 1.00 81.75 98 PRO A C 1
ATOM 768 O O . PRO A 1 98 ? -2.835 16.316 -2.683 1.00 81.75 98 PRO A O 1
ATOM 771 N N . GLN A 1 99 ? -1.858 14.462 -3.496 1.00 77.19 99 GLN A N 1
ATOM 772 C CA . GLN A 1 99 ? -1.217 15.167 -4.590 1.00 77.19 99 GLN A CA 1
ATOM 773 C C . GLN A 1 99 ? -2.301 15.609 -5.581 1.00 77.19 99 GLN A C 1
ATOM 775 O O . GLN A 1 99 ? -3.210 14.821 -5.880 1.00 77.19 99 GLN A O 1
ATOM 780 N N . PRO A 1 100 ? -2.240 16.845 -6.096 1.00 78.69 100 PRO A N 1
ATOM 781 C CA . PRO A 1 100 ? -3.175 17.292 -7.113 1.00 78.69 100 PRO A CA 1
ATOM 782 C C . PRO A 1 100 ? -3.098 16.353 -8.321 1.00 78.69 100 PRO A C 1
ATOM 784 O O . PRO A 1 100 ? -2.019 16.072 -8.846 1.00 78.69 100 PRO A O 1
ATOM 787 N N . LYS A 1 101 ? -4.255 15.839 -8.753 1.00 75.69 101 LYS A N 1
ATOM 788 C CA . LYS A 1 101 ? -4.338 14.989 -9.944 1.00 75.69 101 LYS A CA 1
ATOM 789 C C . LYS A 1 101 ? -3.960 15.831 -11.159 1.00 75.69 101 LYS A C 1
ATOM 791 O O . LYS A 1 101 ? -4.708 16.728 -11.535 1.00 75.69 101 LYS A O 1
ATOM 796 N N . GLN A 1 102 ? -2.824 15.526 -11.773 1.00 76.81 102 GLN A N 1
ATOM 797 C CA . GLN A 1 102 ? -2.487 16.072 -13.083 1.00 76.81 102 GLN A CA 1
ATOM 798 C C . GLN A 1 102 ? -3.364 15.395 -14.132 1.00 76.81 102 GLN A C 1
ATOM 800 O O . GLN A 1 102 ? -3.539 14.173 -14.123 1.00 76.81 102 GLN A O 1
ATOM 805 N N . SER A 1 103 ? -3.921 16.175 -15.050 1.00 89.12 103 SER A N 1
ATOM 806 C CA . SER A 1 103 ? -4.579 15.605 -16.219 1.00 89.12 103 SER A CA 1
ATOM 807 C C . SER A 1 103 ? -3.556 14.865 -17.083 1.00 89.12 103 SER A C 1
ATOM 809 O O . SER A 1 103 ? -2.383 15.241 -17.152 1.00 89.12 103 SER A O 1
ATOM 811 N N . MET A 1 104 ? -4.013 13.845 -17.813 1.00 81.12 104 MET A N 1
ATOM 812 C CA . MET A 1 104 ? -3.173 13.144 -18.791 1.00 81.12 104 MET A CA 1
ATOM 813 C C . MET A 1 104 ? -2.502 14.133 -19.756 1.00 81.12 104 MET A C 1
ATOM 815 O O . MET A 1 104 ? -1.321 14.012 -20.055 1.00 81.12 104 MET A O 1
ATOM 819 N N . ARG A 1 105 ? -3.228 15.173 -20.185 1.00 89.25 105 ARG A N 1
ATOM 820 C CA . ARG A 1 105 ? -2.691 16.244 -21.032 1.00 89.25 105 ARG A CA 1
ATOM 821 C C . ARG A 1 105 ? -1.520 16.973 -20.374 1.00 89.25 105 ARG A C 1
ATOM 823 O O . ARG A 1 105 ? -0.510 17.184 -21.033 1.00 89.25 105 ARG A O 1
ATOM 830 N N . GLU A 1 106 ? -1.653 17.393 -19.119 1.00 88.31 106 GLU A N 1
ATOM 831 C CA . GLU A 1 106 ? -0.582 18.104 -18.407 1.00 88.31 106 GLU A CA 1
ATOM 832 C C . GLU A 1 106 ? 0.648 17.223 -18.228 1.00 88.31 106 GLU A C 1
ATOM 834 O O . GLU A 1 106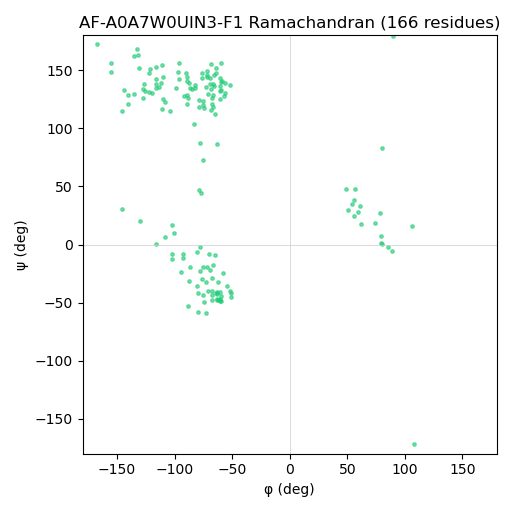 ? 1.757 17.680 -18.492 1.00 88.31 106 GLU A O 1
ATOM 839 N N . MET A 1 107 ? 0.445 15.956 -17.864 1.00 83.06 107 MET A N 1
ATOM 840 C CA . MET A 1 107 ? 1.527 14.984 -17.735 1.00 83.06 107 MET A CA 1
ATOM 841 C C . MET A 1 107 ? 2.247 14.770 -19.072 1.00 83.06 107 MET A C 1
ATOM 843 O O . MET A 1 107 ? 3.471 14.857 -19.133 1.00 83.06 107 MET A O 1
ATOM 847 N N . LEU A 1 108 ? 1.498 14.569 -20.161 1.00 83.12 108 LEU A N 1
ATOM 848 C CA . LEU A 1 108 ? 2.059 14.397 -21.502 1.00 83.12 108 LEU A CA 1
ATOM 849 C C . LEU A 1 108 ? 2.797 15.649 -21.985 1.00 83.12 108 LEU A C 1
ATOM 851 O O . LEU A 1 108 ? 3.876 15.537 -22.557 1.00 83.12 108 LEU A O 1
ATOM 855 N N . LEU A 1 109 ? 2.255 16.844 -21.737 1.00 85.31 109 LEU A N 1
ATOM 856 C CA . LEU A 1 109 ? 2.917 18.100 -22.091 1.00 85.31 109 LEU A CA 1
ATOM 857 C C . LEU A 1 109 ? 4.187 18.329 -21.265 1.00 85.31 109 LEU A C 1
ATOM 859 O O . LEU A 1 109 ? 5.178 18.804 -21.815 1.00 85.31 109 LEU A O 1
ATOM 863 N N . ALA A 1 110 ? 4.176 18.002 -19.972 1.00 79.31 110 ALA A N 1
ATOM 864 C CA . ALA A 1 110 ? 5.359 18.078 -19.121 1.00 79.31 110 ALA A CA 1
ATOM 865 C C . ALA A 1 110 ? 6.444 17.109 -19.608 1.00 79.31 110 ALA A C 1
ATOM 867 O O . ALA A 1 110 ? 7.580 17.531 -19.816 1.00 79.31 110 ALA A O 1
ATOM 868 N N . HIS A 1 111 ? 6.072 15.856 -19.893 1.00 75.31 111 HIS A N 1
ATOM 869 C CA . HIS A 1 111 ? 6.990 14.857 -20.433 1.00 75.31 111 HIS A CA 1
ATOM 870 C C . HIS A 1 111 ? 7.562 15.289 -21.786 1.00 75.31 111 HIS A C 1
ATOM 872 O O . HIS A 1 111 ? 8.771 15.253 -21.974 1.00 75.31 111 HIS A O 1
ATOM 878 N N . ALA A 1 112 ? 6.719 15.772 -22.706 1.00 75.38 112 ALA A N 1
ATOM 879 C CA . ALA A 1 112 ? 7.155 16.272 -24.007 1.00 75.38 112 ALA A CA 1
ATOM 880 C C . ALA A 1 112 ? 8.125 17.458 -23.886 1.00 75.38 112 ALA A C 1
ATOM 882 O O . ALA A 1 112 ? 9.112 17.512 -24.615 1.00 75.38 112 ALA A O 1
ATOM 883 N N . ARG A 1 113 ? 7.883 18.392 -22.953 1.00 79.50 113 ARG A N 1
ATOM 884 C CA . ARG A 1 113 ? 8.801 19.510 -22.676 1.00 79.50 113 ARG A CA 1
ATOM 885 C C . ARG A 1 113 ? 10.147 19.013 -22.160 1.00 79.50 113 ARG A C 1
ATOM 887 O O . ARG A 1 113 ? 11.170 19.420 -22.699 1.00 79.50 113 ARG A O 1
ATOM 894 N N . GLU A 1 114 ? 10.147 18.111 -21.182 1.00 71.50 114 GLU A N 1
ATOM 895 C CA . GLU A 1 114 ? 11.373 17.503 -20.654 1.00 71.50 114 GLU A CA 1
ATOM 896 C C . GLU A 1 114 ? 12.146 16.759 -21.756 1.00 71.50 114 GLU A C 1
ATOM 898 O O . GLU A 1 114 ? 13.356 16.924 -21.901 1.00 71.50 114 GLU A O 1
ATOM 903 N N . TRP A 1 115 ? 11.442 15.982 -22.584 1.00 60.22 115 TRP A N 1
ATOM 904 C CA . TRP A 1 115 ? 12.032 15.263 -23.713 1.00 60.22 115 TRP A CA 1
ATOM 905 C C . TRP A 1 115 ? 12.615 16.202 -24.768 1.00 60.22 115 TRP A C 1
ATOM 907 O O . TRP A 1 115 ? 13.708 15.953 -25.265 1.00 60.22 115 TRP A O 1
ATOM 917 N N . SER A 1 116 ? 11.924 17.301 -25.082 1.00 64.25 116 SER A N 1
ATOM 918 C CA . SER A 1 116 ? 12.374 18.282 -26.080 1.00 64.25 116 SER A CA 1
ATOM 919 C C . SER A 1 116 ? 13.640 19.042 -25.675 1.00 64.25 116 SER A C 1
ATOM 921 O O . SER A 1 116 ? 14.300 19.633 -26.524 1.00 64.25 116 SER A O 1
ATOM 923 N N . GLN A 1 117 ? 13.983 19.030 -24.384 1.00 66.31 117 GLN A N 1
ATOM 924 C CA . GLN A 1 117 ? 15.158 19.709 -23.835 1.00 66.31 117 GLN A CA 1
ATOM 925 C C . GLN A 1 117 ? 16.399 18.809 -23.760 1.00 66.31 117 GLN A C 1
ATOM 927 O O . GLN A 1 117 ? 17.490 19.295 -23.465 1.00 66.31 117 GLN A O 1
ATOM 932 N N . LYS A 1 118 ? 16.260 17.507 -24.029 1.00 61.06 118 LYS A N 1
ATOM 933 C CA . LYS A 1 118 ? 17.376 16.557 -24.021 1.00 61.06 118 LYS A CA 1
ATOM 934 C C . LYS A 1 118 ? 18.135 16.612 -25.364 1.00 61.06 118 LYS A C 1
ATOM 936 O O . LYS A 1 118 ? 17.498 16.675 -26.416 1.00 61.06 118 LYS A O 1
ATOM 941 N N . PRO A 1 119 ? 19.483 16.596 -25.371 1.00 59.97 119 PRO A N 1
ATOM 942 C CA . PRO A 1 119 ? 20.262 16.654 -26.613 1.00 59.97 119 PRO A CA 1
ATOM 943 C C . PRO A 1 119 ? 20.009 15.406 -27.469 1.00 59.97 119 PRO A C 1
ATOM 945 O O . PRO A 1 119 ? 19.747 14.355 -26.919 1.00 59.97 119 PRO A O 1
ATOM 948 N N . VAL A 1 120 ? 20.041 15.479 -28.799 1.00 55.88 120 VAL A N 1
ATOM 949 C CA . VAL A 1 120 ? 19.531 14.403 -29.680 1.00 55.88 120 VAL A CA 1
ATOM 950 C C . VAL A 1 120 ? 20.656 13.504 -30.211 1.00 55.88 120 VAL A C 1
ATOM 952 O O . VAL A 1 120 ? 21.663 14.020 -30.694 1.00 55.88 120 VAL A O 1
ATOM 955 N N . ILE A 1 121 ? 20.482 12.172 -30.186 1.00 53.09 121 ILE A N 1
ATOM 956 C CA . ILE A 1 121 ? 21.311 11.238 -30.977 1.00 53.09 121 ILE A CA 1
ATOM 957 C C . ILE A 1 121 ? 20.659 11.050 -32.346 1.00 53.09 121 ILE A C 1
ATOM 959 O O . ILE A 1 121 ? 19.479 10.704 -32.421 1.00 53.09 121 ILE A O 1
ATOM 963 N N . LYS A 1 122 ? 21.439 11.230 -33.419 1.00 51.38 122 LYS A N 1
ATOM 964 C CA . LYS A 1 122 ? 20.993 10.951 -34.788 1.00 51.38 122 LYS A CA 1
ATOM 965 C C . LYS A 1 122 ? 21.034 9.453 -35.110 1.00 51.38 122 LYS A C 1
ATOM 967 O O . LYS A 1 122 ? 22.109 8.849 -35.044 1.00 51.38 122 LYS A O 1
ATOM 972 N N . GLY A 1 123 ? 19.894 8.901 -35.528 1.00 47.66 123 GLY A N 1
ATOM 973 C CA . GLY A 1 123 ? 19.757 7.524 -36.022 1.00 47.66 123 GLY A CA 1
ATOM 974 C C . GLY A 1 123 ? 19.664 6.455 -34.928 1.00 47.66 123 GLY A C 1
ATOM 975 O O . GLY A 1 123 ? 20.651 5.796 -34.608 1.00 47.66 123 GLY A O 1
ATOM 976 N N . VAL A 1 124 ? 18.460 6.254 -34.388 1.00 53.25 124 VAL A N 1
ATOM 977 C CA . VAL A 1 124 ? 18.115 5.197 -33.429 1.00 53.25 124 VAL A CA 1
ATOM 978 C C . VAL A 1 124 ? 17.098 4.236 -34.037 1.00 53.25 124 VAL A C 1
ATOM 980 O O . VAL A 1 124 ? 16.188 4.638 -34.757 1.00 53.25 124 VAL A O 1
ATOM 983 N N . ILE A 1 125 ? 17.261 2.956 -33.723 1.00 53.31 125 ILE A N 1
ATOM 984 C CA . ILE A 1 125 ? 16.361 1.867 -34.094 1.00 53.31 125 ILE A CA 1
ATOM 985 C C . ILE A 1 125 ? 15.298 1.723 -32.993 1.00 53.31 125 ILE A C 1
ATOM 987 O O . ILE A 1 125 ? 15.645 1.502 -31.829 1.00 53.31 125 ILE A O 1
ATOM 991 N N . TRP A 1 126 ? 14.013 1.867 -33.334 1.00 45.84 126 TRP A N 1
ATOM 992 C CA . TRP A 1 126 ? 12.909 1.693 -32.383 1.00 45.84 126 TRP A CA 1
ATOM 993 C C . TRP A 1 126 ? 12.625 0.206 -32.129 1.00 45.84 126 TRP A C 1
ATOM 995 O O . TRP A 1 126 ? 11.766 -0.407 -32.757 1.00 45.84 126 TRP A O 1
ATOM 1005 N N . ASP A 1 127 ? 13.339 -0.362 -31.163 1.00 47.03 127 ASP A N 1
ATOM 1006 C CA . ASP A 1 127 ? 12.976 -1.623 -30.515 1.00 47.03 127 ASP A CA 1
ATOM 1007 C C . ASP A 1 127 ? 11.709 -1.438 -29.653 1.00 47.03 127 ASP A C 1
ATOM 1009 O O . ASP A 1 127 ? 11.551 -0.429 -28.955 1.00 47.03 127 ASP A O 1
ATOM 1013 N N . MET A 1 128 ? 10.793 -2.410 -29.704 1.00 42.47 128 MET A N 1
ATOM 1014 C CA . MET A 1 128 ? 9.581 -2.448 -28.883 1.00 42.47 128 MET A CA 1
ATOM 1015 C C . MET A 1 128 ? 9.903 -2.542 -27.379 1.00 42.47 128 MET A C 1
ATOM 1017 O O . MET A 1 128 ? 9.858 -3.614 -26.783 1.00 42.47 128 MET A O 1
ATOM 1021 N N . GLY A 1 129 ? 10.109 -1.396 -26.729 1.00 46.31 129 GLY A N 1
ATOM 1022 C CA . GLY A 1 129 ? 9.991 -1.284 -25.271 1.00 46.31 129 GLY A CA 1
ATOM 1023 C C . GLY A 1 129 ? 11.296 -1.165 -24.482 1.00 46.31 129 GLY A C 1
ATOM 1024 O O . GLY A 1 129 ? 11.270 -1.295 -23.262 1.00 46.31 129 GLY A O 1
ATOM 1025 N N . GLY A 1 130 ? 12.424 -0.847 -25.120 1.00 48.00 130 GLY A N 1
ATOM 1026 C CA . GLY A 1 130 ? 13.539 -0.182 -24.430 1.00 48.00 130 GLY A CA 1
ATOM 1027 C C . GLY A 1 130 ? 14.451 -1.071 -23.577 1.00 48.00 130 GLY A C 1
ATOM 1028 O O . GLY A 1 130 ? 15.358 -0.549 -22.930 1.00 48.00 130 GLY A O 1
ATOM 1029 N N . VAL A 1 131 ? 14.289 -2.395 -23.613 1.00 48.50 131 VAL A N 1
ATOM 1030 C CA . VAL A 1 131 ? 15.184 -3.335 -22.907 1.00 48.50 131 VAL A CA 1
ATOM 1031 C C . VAL A 1 131 ? 16.505 -3.540 -23.668 1.00 48.50 131 VAL A C 1
ATOM 1033 O O . VAL A 1 131 ? 17.535 -3.828 -23.063 1.00 48.50 131 VAL A O 1
ATOM 1036 N N . PHE A 1 132 ? 16.529 -3.289 -24.980 1.00 45.59 132 PHE A N 1
ATOM 1037 C CA . PHE A 1 132 ? 17.682 -3.565 -25.848 1.00 45.59 132 PHE A CA 1
ATOM 1038 C C . PHE A 1 132 ? 18.448 -2.319 -26.334 1.00 45.59 132 PHE A C 1
ATOM 1040 O O . PHE A 1 132 ? 19.400 -2.439 -27.110 1.00 45.59 132 PHE A O 1
ATOM 1047 N N . ARG A 1 133 ? 18.092 -1.121 -25.836 1.00 52.09 133 ARG A N 1
ATOM 1048 C CA . ARG A 1 133 ? 18.576 0.189 -26.326 1.00 52.09 133 ARG A CA 1
ATOM 1049 C C . ARG A 1 133 ? 20.099 0.300 -26.432 1.00 52.09 133 ARG A C 1
ATOM 1051 O O . ARG A 1 133 ? 20.592 0.876 -27.390 1.00 52.09 133 ARG A O 1
ATOM 1058 N N . ARG A 1 134 ? 20.854 -0.204 -25.453 1.00 49.62 134 ARG A N 1
ATOM 1059 C CA . ARG A 1 134 ? 22.314 -0.010 -25.434 1.00 49.62 134 ARG A CA 1
ATOM 1060 C C . ARG A 1 134 ? 23.039 -0.968 -26.380 1.00 49.62 134 ARG A C 1
ATOM 1062 O O . ARG A 1 134 ? 23.924 -0.557 -27.113 1.00 49.62 134 ARG A O 1
ATOM 1069 N N . TYR A 1 135 ? 22.624 -2.232 -26.408 1.00 51.38 135 TYR A N 1
ATOM 1070 C CA . TYR A 1 135 ? 23.291 -3.253 -27.216 1.00 51.38 135 TYR A CA 1
ATOM 1071 C C . TYR A 1 135 ? 22.962 -3.115 -28.709 1.00 51.38 135 TYR A C 1
ATOM 1073 O O . TYR A 1 135 ? 23.860 -3.161 -29.542 1.00 51.38 135 TYR A O 1
ATOM 1081 N N . PHE A 1 136 ? 21.697 -2.877 -29.065 1.00 54.75 136 PHE A N 1
ATOM 1082 C CA . PHE A 1 136 ? 21.306 -2.765 -30.473 1.00 54.75 136 PHE A CA 1
ATOM 1083 C C . PHE A 1 136 ? 21.607 -1.392 -31.081 1.00 54.75 136 PHE A C 1
ATOM 1085 O O . PHE A 1 136 ? 21.996 -1.327 -32.243 1.00 54.75 136 PHE A O 1
ATOM 1092 N N . SER A 1 137 ? 21.476 -0.295 -30.329 1.00 56.91 137 SER A N 1
ATOM 1093 C CA . SER A 1 137 ? 21.659 1.041 -30.914 1.00 56.91 137 SER A CA 1
ATOM 1094 C C . SER A 1 137 ? 23.102 1.531 -30.899 1.00 56.91 137 SER A C 1
ATOM 1096 O O . SER A 1 137 ? 23.466 2.280 -31.793 1.00 56.91 137 SER A O 1
ATOM 1098 N N . GLU A 1 138 ? 23.927 1.154 -29.916 1.00 56.22 138 GLU A N 1
ATOM 10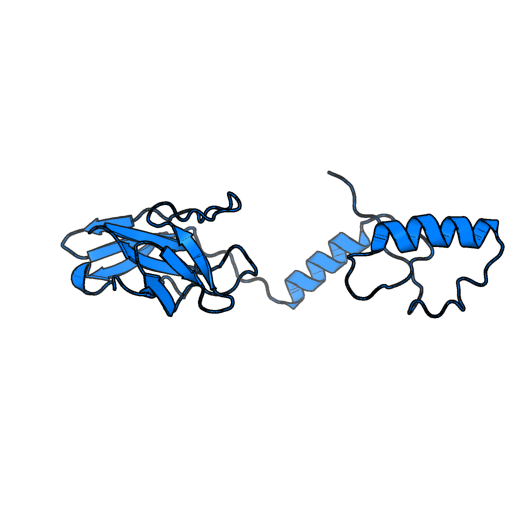99 C CA . GLU A 1 138 ? 25.328 1.609 -29.874 1.00 56.22 138 GLU A CA 1
ATOM 1100 C C . GLU A 1 138 ? 26.219 0.639 -30.663 1.00 56.22 138 GLU A C 1
ATOM 1102 O O . GLU A 1 138 ? 26.871 1.048 -31.617 1.00 56.22 138 GLU A O 1
ATOM 1107 N N . VAL A 1 139 ? 26.164 -0.665 -30.363 1.00 59.84 139 VAL A N 1
ATOM 1108 C CA . VAL A 1 139 ? 27.083 -1.651 -30.962 1.00 59.84 139 VAL A CA 1
ATOM 1109 C C . VAL A 1 139 ? 26.744 -1.963 -32.424 1.00 59.84 139 VAL A C 1
ATOM 1111 O O . VAL A 1 139 ? 27.627 -1.904 -33.275 1.00 59.84 139 VAL A O 1
ATOM 1114 N N . MET A 1 140 ? 25.485 -2.270 -32.766 1.00 64.19 140 MET A N 1
ATOM 1115 C CA . MET A 1 140 ? 25.153 -2.634 -34.158 1.00 64.19 140 MET A CA 1
ATOM 1116 C C . MET A 1 140 ? 25.170 -1.447 -35.123 1.00 64.19 140 MET A C 1
ATOM 1118 O O . MET A 1 140 ? 25.512 -1.634 -36.287 1.00 64.19 140 MET A O 1
ATOM 1122 N N . VAL A 1 141 ? 24.817 -0.237 -34.677 1.00 65.00 141 VAL A N 1
ATOM 1123 C CA . VAL A 1 141 ? 24.883 0.958 -35.538 1.00 65.00 141 VAL A CA 1
ATOM 1124 C C . VAL A 1 141 ? 26.335 1.351 -35.798 1.00 65.00 141 VAL A C 1
ATOM 1126 O O . VAL A 1 141 ? 26.667 1.712 -36.923 1.00 65.00 141 VAL A O 1
ATOM 1129 N N . GLU A 1 142 ? 27.210 1.269 -34.792 1.00 68.19 142 GLU A N 1
ATOM 1130 C CA . GLU A 1 142 ? 28.634 1.568 -34.960 1.00 68.19 142 GLU A CA 1
ATOM 1131 C C . GLU A 1 142 ? 29.330 0.536 -35.857 1.00 68.19 142 GLU A C 1
ATOM 1133 O O . GLU A 1 142 ? 29.982 0.918 -36.828 1.00 68.19 142 GLU A O 1
ATOM 1138 N N . ILE A 1 143 ? 29.113 -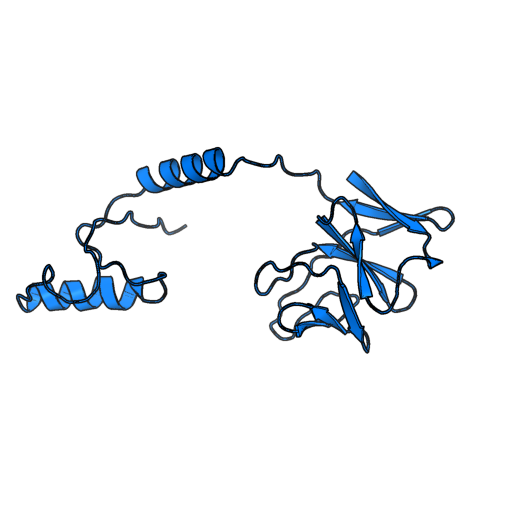0.763 -35.611 1.00 69.12 143 ILE A N 1
ATOM 1139 C CA . ILE A 1 143 ? 29.620 -1.836 -36.483 1.00 69.12 143 ILE A CA 1
ATOM 1140 C C . ILE A 1 143 ? 29.047 -1.690 -37.892 1.00 69.12 143 ILE A C 1
ATOM 1142 O O . ILE A 1 143 ? 29.798 -1.687 -38.859 1.00 69.12 143 ILE A O 1
ATOM 1146 N N . GLY A 1 144 ? 27.733 -1.508 -38.022 1.00 69.69 144 GLY A N 1
ATOM 1147 C CA . GLY A 1 144 ? 27.088 -1.385 -39.323 1.00 69.69 144 GLY A CA 1
ATOM 1148 C C . GLY A 1 144 ? 27.565 -0.172 -40.123 1.00 69.69 144 GLY A C 1
ATOM 1149 O O . GLY A 1 144 ? 27.667 -0.271 -41.336 1.00 69.69 144 GLY A O 1
ATOM 1150 N N . ARG A 1 145 ? 27.924 0.949 -39.480 1.00 72.88 145 ARG A N 1
ATOM 1151 C CA . ARG A 1 145 ? 28.575 2.082 -40.167 1.00 72.88 145 ARG A CA 1
ATOM 1152 C C . ARG A 1 145 ? 29.985 1.736 -40.641 1.00 72.88 145 ARG A C 1
ATOM 1154 O O . ARG A 1 145 ? 30.341 2.097 -41.756 1.00 72.88 145 ARG A O 1
ATOM 1161 N N . ASN A 1 146 ? 30.773 1.057 -39.808 1.00 75.50 146 ASN A N 1
ATOM 1162 C CA . ASN A 1 146 ? 32.141 0.660 -40.157 1.00 75.50 146 ASN A CA 1
ATOM 1163 C C . ASN A 1 146 ? 32.179 -0.401 -41.270 1.00 75.50 146 ASN A C 1
ATOM 1165 O O . ASN A 1 146 ? 33.128 -0.436 -42.046 1.00 75.50 146 ASN A O 1
ATOM 1169 N N . GLU A 1 147 ? 31.135 -1.223 -41.361 1.00 79.00 147 GLU A N 1
ATOM 1170 C CA . GLU A 1 147 ? 30.978 -2.302 -42.343 1.00 79.00 147 GLU A CA 1
ATOM 1171 C C . GLU A 1 147 ? 30.051 -1.919 -43.523 1.00 79.00 147 GLU A C 1
ATOM 1173 O O . GLU A 1 147 ? 29.670 -2.778 -44.316 1.00 79.00 147 GLU A O 1
ATOM 1178 N N . ASP A 1 148 ? 29.671 -0.639 -43.640 1.00 77.06 148 ASP A N 1
ATOM 1179 C CA . ASP A 1 148 ? 28.856 -0.051 -44.723 1.00 77.06 148 ASP A CA 1
ATOM 1180 C C . ASP A 1 148 ? 27.479 -0.724 -44.953 1.00 77.06 148 ASP A C 1
ATOM 1182 O O . ASP A 1 148 ? 26.994 -0.917 -46.071 1.00 77.06 148 ASP A O 1
ATOM 1186 N N . TRP A 1 149 ? 26.817 -1.117 -43.863 1.00 73.06 149 TRP A N 1
ATOM 1187 C CA . TRP A 1 149 ? 25.485 -1.716 -43.891 1.00 73.06 149 TRP A CA 1
ATOM 1188 C C . TRP A 1 149 ? 24.405 -0.682 -44.228 1.00 73.06 149 TRP A C 1
ATOM 1190 O O . TRP A 1 149 ? 24.412 0.452 -43.750 1.00 73.06 149 TRP A O 1
ATOM 1200 N N . LEU A 1 150 ? 23.385 -1.111 -44.978 1.00 66.75 150 LEU A N 1
ATOM 1201 C CA . LEU A 1 150 ? 22.199 -0.304 -45.282 1.00 66.75 150 LEU A CA 1
ATOM 1202 C C . LEU A 1 150 ? 21.267 -0.222 -44.062 1.00 66.75 150 LEU A C 1
ATOM 1204 O O . LEU A 1 150 ? 20.204 -0.846 -44.038 1.00 66.75 150 LEU A O 1
ATOM 1208 N N . LEU A 1 151 ? 21.671 0.542 -43.046 1.00 66.50 151 LEU A N 1
ATOM 1209 C CA . LEU A 1 151 ? 20.975 0.657 -41.759 1.00 66.50 151 LEU A CA 1
ATOM 1210 C C . LEU A 1 151 ? 19.498 1.058 -41.904 1.00 66.50 151 LEU A C 1
ATOM 1212 O O . LEU A 1 151 ? 18.648 0.510 -41.207 1.00 66.50 151 LEU A O 1
ATOM 1216 N N . ASP A 1 152 ? 19.175 1.914 -42.876 1.00 59.66 152 ASP A N 1
ATOM 1217 C CA . ASP A 1 152 ? 17.805 2.369 -43.172 1.00 59.66 152 ASP A CA 1
ATOM 1218 C C . ASP A 1 152 ? 16.901 1.276 -43.773 1.00 59.66 152 ASP A C 1
ATOM 1220 O O . ASP A 1 152 ? 15.702 1.481 -43.967 1.00 59.66 152 ASP A O 1
ATOM 1224 N N . ARG A 1 153 ? 17.475 0.119 -44.122 1.00 58.94 153 ARG A N 1
ATOM 1225 C CA . ARG A 1 153 ? 16.771 -1.035 -44.699 1.00 58.94 153 ARG A CA 1
ATOM 1226 C C . ARG A 1 153 ? 16.814 -2.272 -43.811 1.00 58.94 153 ARG A C 1
ATOM 1228 O O . ARG A 1 153 ? 16.267 -3.306 -44.199 1.00 58.94 153 ARG A O 1
ATOM 1235 N N . LEU A 1 154 ? 17.456 -2.196 -42.646 1.00 59.91 154 LEU A N 1
ATOM 1236 C CA . LEU A 1 154 ? 17.424 -3.291 -41.687 1.00 59.91 154 LEU A CA 1
ATOM 1237 C C . LEU A 1 154 ? 15.992 -3.455 -41.149 1.00 59.91 154 LEU A C 1
ATOM 1239 O O . LEU A 1 154 ? 15.337 -2.457 -40.846 1.00 59.91 154 LEU A O 1
ATOM 1243 N N . PRO A 1 155 ? 15.483 -4.692 -40.996 1.00 52.72 155 PRO A N 1
ATOM 1244 C CA . PRO A 1 155 ? 14.115 -4.965 -40.549 1.00 52.72 155 PRO A CA 1
ATOM 1245 C C . PRO A 1 155 ? 13.964 -4.774 -39.029 1.00 52.72 155 PRO A C 1
ATOM 1247 O O . PRO A 1 155 ? 13.386 -5.609 -38.342 1.00 52.72 155 PRO A O 1
ATOM 1250 N N . LEU A 1 156 ? 14.530 -3.697 -38.484 1.00 53.22 156 LEU A N 1
ATOM 1251 C CA . LEU A 1 156 ? 14.624 -3.446 -37.047 1.00 53.22 156 LEU A CA 1
ATOM 1252 C C . LEU A 1 156 ? 13.587 -2.419 -36.549 1.00 53.22 156 LEU A C 1
ATOM 1254 O O . LEU A 1 156 ? 13.693 -1.918 -35.436 1.00 53.22 156 LEU A O 1
ATOM 1258 N N . GLY A 1 157 ? 12.551 -2.142 -37.343 1.00 51.44 157 GLY A N 1
ATOM 1259 C CA . GLY A 1 157 ? 11.516 -1.157 -37.017 1.00 51.44 157 GLY A CA 1
ATOM 1260 C C . GLY A 1 157 ? 11.856 0.250 -37.525 1.00 51.44 157 GLY A C 1
ATOM 1261 O O . GLY A 1 157 ? 12.885 0.440 -38.173 1.00 51.44 157 GLY A O 1
ATOM 1262 N N . PRO A 1 158 ? 10.975 1.242 -37.305 1.00 51.47 158 PRO A N 1
ATOM 1263 C CA . PRO A 1 158 ? 11.200 2.602 -37.782 1.00 51.47 158 PRO A CA 1
ATOM 1264 C C . PRO A 1 158 ? 12.492 3.172 -37.184 1.00 51.47 158 PRO A C 1
ATOM 1266 O O . PRO A 1 158 ? 12.736 3.061 -35.983 1.00 51.47 158 PRO A O 1
ATOM 1269 N N . THR A 1 159 ? 13.327 3.780 -38.023 1.00 50.16 159 THR A N 1
ATOM 1270 C CA . THR A 1 159 ? 14.509 4.527 -37.589 1.00 50.16 159 THR A CA 1
ATOM 1271 C C . THR A 1 159 ? 14.132 5.986 -37.336 1.00 50.16 159 THR A C 1
ATOM 1273 O O . THR A 1 159 ? 13.311 6.567 -38.046 1.00 50.16 159 THR A O 1
ATOM 1276 N N . GLY A 1 160 ? 14.690 6.593 -36.291 1.00 56.25 160 GLY A N 1
ATOM 1277 C CA . GLY A 1 160 ? 14.415 7.988 -35.955 1.00 56.25 160 GLY A CA 1
ATOM 1278 C C . GLY A 1 160 ? 15.376 8.554 -34.919 1.00 56.25 160 GLY A C 1
ATOM 1279 O O . GLY A 1 160 ? 16.186 7.834 -34.344 1.00 56.25 160 GLY A O 1
ATOM 1280 N N . ASP A 1 161 ? 15.288 9.853 -34.675 1.00 52.31 161 ASP A N 1
ATOM 1281 C CA . ASP A 1 161 ? 16.143 10.542 -33.712 1.00 52.31 161 ASP A CA 1
ATOM 1282 C C . ASP A 1 161 ? 15.533 10.474 -32.298 1.00 52.31 161 ASP A C 1
ATOM 1284 O O . ASP A 1 161 ? 14.331 10.693 -32.129 1.00 52.31 161 ASP A O 1
ATOM 1288 N N . ILE A 1 162 ? 16.341 10.170 -31.272 1.00 51.50 162 ILE A N 1
ATOM 1289 C CA . ILE A 1 162 ? 15.887 10.088 -29.868 1.00 51.50 162 ILE A CA 1
ATOM 1290 C C . ILE A 1 162 ? 16.758 10.986 -28.972 1.00 51.50 162 ILE A C 1
ATOM 1292 O O . ILE A 1 162 ? 17.986 10.984 -29.111 1.00 51.50 162 ILE A O 1
ATOM 1296 N N . PRO A 1 163 ? 16.169 11.723 -28.013 1.00 49.50 163 PRO A N 1
ATOM 1297 C CA . PRO A 1 163 ? 16.921 12.501 -27.038 1.00 49.50 163 PRO A CA 1
ATOM 1298 C C . PRO A 1 163 ? 17.762 11.638 -26.076 1.00 49.50 163 PRO A C 1
ATOM 1300 O O . PRO A 1 163 ? 17.385 10.537 -25.670 1.00 49.50 163 PRO A O 1
ATOM 1303 N N . ILE A 1 164 ? 18.919 12.156 -25.682 1.00 49.66 164 ILE A N 1
ATOM 1304 C CA . ILE A 1 164 ? 19.905 11.576 -24.775 1.00 49.66 164 ILE A CA 1
ATOM 1305 C C . ILE A 1 164 ? 19.376 11.706 -23.343 1.00 49.66 164 ILE A C 1
ATOM 1307 O O . ILE A 1 164 ? 19.109 12.822 -22.891 1.00 49.66 164 ILE A O 1
ATOM 1311 N N . PRO A 1 165 ? 19.251 10.608 -22.581 1.00 47.56 165 PRO A N 1
ATOM 1312 C CA . PRO A 1 165 ? 19.035 10.714 -21.148 1.00 47.56 165 PRO A CA 1
ATOM 1313 C C . PRO A 1 165 ? 20.296 11.298 -20.496 1.00 47.56 165 PRO A C 1
ATOM 1315 O O . PRO A 1 165 ? 21.379 10.730 -20.614 1.00 47.56 165 PRO A O 1
ATOM 1318 N N . THR A 1 166 ? 20.165 12.438 -19.820 1.00 42.75 166 THR A N 1
ATOM 1319 C CA . THR A 1 166 ? 21.207 12.969 -18.937 1.00 42.75 166 THR A CA 1
ATOM 1320 C C . THR A 1 166 ? 21.362 12.039 -17.740 1.00 42.75 166 THR A C 1
ATOM 1322 O O . THR A 1 166 ? 20.409 11.827 -16.993 1.00 42.75 166 THR A O 1
ATOM 1325 N N . THR A 1 167 ? 22.552 11.465 -17.579 1.00 43.31 167 THR A N 1
ATOM 1326 C CA . THR A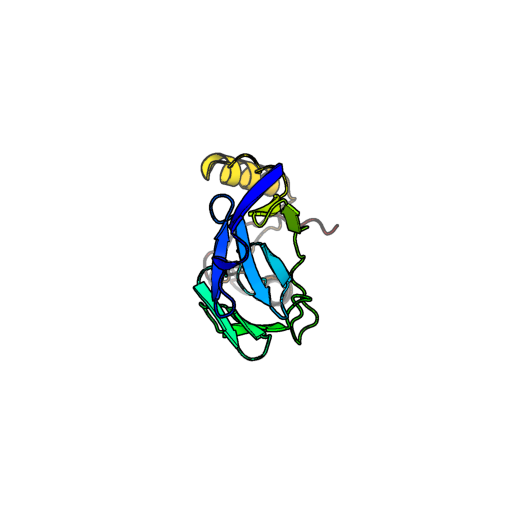 1 167 ? 22.949 10.738 -16.373 1.00 43.31 167 THR A CA 1
ATOM 1327 C C . THR A 1 167 ? 23.070 11.750 -15.234 1.00 43.31 167 THR A C 1
ATOM 1329 O O . THR A 1 167 ? 23.888 12.666 -15.332 1.00 43.31 167 THR A O 1
ATOM 1332 N N . THR A 1 168 ? 22.233 11.621 -14.206 1.00 42.12 168 THR A N 1
ATOM 1333 C CA . THR A 1 168 ? 22.424 12.298 -12.913 1.00 42.12 168 THR A CA 1
ATOM 1334 C C . THR A 1 168 ? 23.366 11.475 -12.050 1.00 42.12 168 THR A C 1
ATOM 1336 O O . THR A 1 168 ? 23.229 10.230 -12.081 1.00 42.12 168 THR A O 1
#

Foldseek 3Di:
DKWWPFFLVPAAAFAWAATDVRQKTWHDDPSDIWIFGLADPPHGHGLHGFTADPQWTFRPPPRQIARPDFQAHPVRDGTDIFDWDDDPRIIITDDPDDDPDDDPVRVVVVVVVVFVPFAKDAKAQDDPPPPCRCPCGPPVVVVCVVVVHPSCPPPRHHIGMGGDDDDD

Radius of gyration: 23.63 Å; Cα contacts (8 Å, |Δi|>4): 276; chains: 1; bounding box: 47×36×67 Å

Solvent-accessible surface area (backbone atoms only — not comparable to full-atom values): 9764 Å² total; per-residue (Å²): 80,83,34,72,68,47,44,58,90,74,47,43,58,53,34,26,44,60,30,74,93,52,54,26,22,37,29,30,54,98,92,38,74,46,32,32,58,26,47,34,91,87,77,66,42,58,31,50,68,10,39,37,55,95,55,28,40,28,31,67,84,79,60,52,58,21,41,54,91,71,28,39,29,99,88,71,52,62,50,64,67,42,59,67,48,80,54,100,60,36,31,31,34,50,40,78,74,81,73,81,82,71,51,72,66,56,51,52,51,51,52,50,52,58,51,71,71,32,61,72,46,83,73,34,61,50,60,98,77,68,85,54,55,66,63,56,46,51,52,49,48,52,49,31,61,79,67,70,51,67,69,96,70,49,96,54,56,67,70,44,72,46,55,48,81,80,85,128

=== Feature glossary ===
The record interleaves many kinds of information about one protein. Here is each kind framed as the question it answers.

Q: What known structures does this most resemble?
A: Structural nearest neighbors (via Foldseek easy-search vs the PDB). Reported per hit: target PDB id, E-value, and alignment TM-score. A TM-score above ~0.5 is the conventional threshold for 'same fold'.

Q: Where is each backbone atom in 3D?
A: The mmCIF table is the protein's shape written out atom by atom. For each backbone N, Cα, C, and carbonyl O, it records an (x, y, z) coordinate triple in Å plus the residue type, chain letter, and residue number.

Q: What are the backbone torsion angles?
A: The φ/ψ torsion pair specifies the backbone conformation at each residue. φ rotates about the N–Cα bond, ψ about the Cα–C bond. Steric clashes forbid most of the (φ, ψ) plane — the allowed regions (α-helix basin, β-sheet basin, left-handed helix) are the Ramachandran-allowed regions.

Q: Which residues are buried vs exposed?
A: Solvent-accessible surface area (SASA) is the area in Å² traced out by the centre of a 1.4 Å probe sphere (a water molecule) rolled over the protein's van der Waals surface (Shrake–Rupley / Lee–Richards construction). Buried residues have near-zero SASA; fully exposed residues can exceed 200 Å². The total SASA scales roughly with the number of surface residues.

Q: How confident is the AlphaFold model at each residue?
A: pLDDT is the predicted lDDT-Cα score: AlphaFold's confidence that the local environment of each residue (all inter-atomic distances within 15 Å) is correctly placed. It is a per-residue number between 0 and 100, with higher meaning more reliable.

Q: What does the local fold look like, residue by residue?
A: 3Di is Foldseek's structural alphabet. Each residue is assigned one of twenty discrete states based on how its Cα sits relative to its spatial (not sequential) neighbors. Aligning 3Di strings finds structural homologs roughly as well as full 3D superposition, but orders of magnitude faster.

Q: How big and how compact is the whole molecule?
A: Radius of gyration (Rg) is the root-mean-square distance of Cα atoms from their centroid — a single number for overall size and compactness. A globular domain of N residues has Rg ≈ 2.2·N^0.38 Å; an extended or disordered chain has a much larger Rg. The Cα contact count is the number of residue pairs whose Cα atoms are within 8 Å and are more than four positions apart in sequence — a standard proxy for tertiary packing density. The bounding box is the smallest axis-aligned box enclosing all Cα atoms.

Q: Which residues are in helices, strands, or loops?
A: DSSP 8-state secondary structure assigns each residue one of H (α-helix), G (3₁₀-helix), I (π-helix), E (extended β-strand), B (isolated β-bridge), T (hydrogen-bonded turn), S (bend), or '-' (coil). The assignment is computed from backbone hydrogen-bond geometry via the Kabsch–Sander algorithm.

Q: How mobile is each atom in the crystal?
A: Crystallographic B-factors measure how much each atom's electron density is smeared out, in Å². They rise in mobile loops and surface residues and fall in the buried interior. In AlphaFold models this column is repurposed to hold pLDDT instead.

Q: What if only a Cα trace is available?
A: P-SEA three-state annotation labels each residue as helix, strand, or coil based purely on the geometry of the Cα trace. It serves as a fallback when the full backbone (and thus DSSP) is unavailable.

Q: What family and function is it annotated with?
A: Database cross-references. InterPro integrates a dozen domain/family signature databases into unified entries with residue-range hits. GO terms attach function/process/location labels with evidence codes. CATH codes position the fold in a four-level structural taxonomy. Organism is the NCBI-taxonomy species name.

Q: Are the domains correctly placed relative to each other?
A: Predicted Aligned Error (PAE) is an AlphaFold confidence matrix: entry (i, j) is the expected error in the position of residue j, in ångströms, when the prediction is superimposed on the true structure at residue i. Low PAE within a block of residues means that block is internally rigid and well-predicted; high PAE between two blocks means their relative placement is uncertain even if each block individually is confident.

Q: What do the diagnostic plots show?
A: Three diagnostic plots accompany the record. The Cα contact map visualizes the tertiary structure as a 2D adjacency matrix (8 Å cutoff, sequence-local contacts suppressed). The Ramachandran plot shows the distribution of backbone (φ, ψ) torsions, with points in the α and β basins reflecting secondary structure content. The PAE plot shows AlphaFold's inter-residue confidence as a color matrix.

Q: What is the amino-acid chain?
A: Primary structure: the covalent order of the twenty standard amino acids along the backbone. Two proteins with the same sequence will (almost always) fold to the same structure; two with 30% identity often share a fold but not the details.

Q: What do the rendered images show?
A: The six renders are orthographic views along the three Cartesian axes in both directions. Representation (cartoon, sticks, or surface) and color scheme (sequence-rainbow or by-chain) vary across proteins so the training set covers all the common visualization conventions.